Protein AF-A0A8J2KX68-F1 (afdb_monomer_lite)

Secondary structure (DSSP, 8-state):
--HHHHHHHHHHHHHHHHHHHHHHHHHHHHHHHHHHHHHHHHEE-TTTSTTGGG--HHHHHHHHHHH-HHHHHHHHS---S--SS-----EEEEEES-HHHHHHTTSSS--EES-GGG-EEEEEEEEEEEEEEEETTEEEEEEEEEEEEEEEEETTEEEEE----S--EE-TTS-EE---HHHHEEEPP--

Organism: NCBI:txid39272

Structure (mmCIF, N/CA/C/O backbone):
data_AF-A0A8J2KX68-F1
#
_entry.id   AF-A0A8J2KX68-F1
#
loop_
_atom_site.group_PDB
_atom_site.id
_atom_site.type_symbol
_atom_site.label_atom_id
_atom_site.label_alt_id
_atom_site.label_comp_id
_atom_site.label_asym_id
_atom_site.label_entity_id
_atom_site.label_seq_id
_atom_site.pdbx_PDB_ins_code
_atom_site.Cartn_x
_atom_site.Cartn_y
_atom_site.Cartn_z
_atom_site.occupancy
_atom_site.B_iso_or_equiv
_atom_site.auth_seq_id
_atom_site.auth_comp_id
_atom_site.auth_asym_id
_atom_site.auth_atom_id
_atom_site.pdbx_PDB_model_num
ATOM 1 N N . MET A 1 1 ? 55.674 24.392 -24.401 1.00 54.91 1 MET A N 1
ATOM 2 C CA . MET A 1 1 ? 54.229 24.679 -24.579 1.00 54.91 1 MET A CA 1
ATOM 3 C C . MET A 1 1 ? 53.348 23.442 -24.303 1.00 54.91 1 MET A C 1
ATOM 5 O O . MET A 1 1 ? 52.423 23.183 -25.054 1.00 54.91 1 MET A O 1
ATOM 9 N N . LEU A 1 2 ? 53.586 22.683 -23.220 1.00 50.94 2 LEU A N 1
ATOM 10 C CA . LEU A 1 2 ? 52.828 21.448 -22.915 1.00 50.94 2 LEU A CA 1
ATOM 11 C C . LEU A 1 2 ? 51.954 21.541 -21.647 1.00 50.94 2 LEU A C 1
ATOM 13 O O . LEU A 1 2 ? 51.110 20.681 -21.438 1.00 50.94 2 LEU A O 1
ATOM 17 N N . SER A 1 3 ? 52.080 22.586 -20.816 1.00 56.06 3 SER A N 1
ATOM 18 C CA . SER A 1 3 ? 51.377 22.626 -19.519 1.00 56.06 3 SER A CA 1
ATOM 19 C C . SER A 1 3 ? 49.914 23.084 -19.586 1.00 56.06 3 SER A C 1
ATOM 21 O O . SER A 1 3 ? 49.127 22.711 -18.724 1.00 56.06 3 SER A O 1
ATOM 23 N N . LYS A 1 4 ? 49.503 23.848 -20.609 1.00 53.81 4 LYS A N 1
ATOM 24 C CA . LYS A 1 4 ? 48.125 24.376 -20.693 1.00 53.81 4 LYS A CA 1
ATOM 25 C C . LYS A 1 4 ? 47.080 23.333 -21.117 1.00 53.81 4 LYS A C 1
ATOM 27 O O . LYS A 1 4 ? 45.933 23.436 -20.691 1.00 53.81 4 LYS A O 1
ATOM 32 N N . PHE A 1 5 ? 47.474 22.323 -21.898 1.00 54.41 5 PHE A N 1
ATOM 33 C CA . PHE A 1 5 ? 46.571 21.258 -22.364 1.00 54.41 5 PHE A CA 1
ATOM 34 C C . PHE A 1 5 ? 46.262 20.221 -21.276 1.00 54.41 5 PHE A C 1
ATOM 36 O O . PHE A 1 5 ? 45.131 19.757 -21.167 1.00 54.41 5 PHE A O 1
ATOM 43 N N . TYR A 1 6 ? 47.235 19.908 -20.417 1.00 54.53 6 TYR A N 1
ATOM 44 C CA . TYR A 1 6 ? 47.021 18.981 -19.302 1.00 54.53 6 TYR A CA 1
ATOM 45 C C . TYR A 1 6 ? 46.053 19.540 -18.259 1.00 54.53 6 TYR A C 1
ATOM 47 O O . TYR A 1 6 ? 45.202 18.810 -17.761 1.00 54.53 6 TYR A O 1
ATOM 55 N N . VAL A 1 7 ? 46.130 20.840 -17.965 1.00 58.22 7 VAL A N 1
ATOM 56 C CA . VAL A 1 7 ? 45.250 21.476 -16.972 1.00 58.22 7 VAL A CA 1
ATOM 57 C C . VAL A 1 7 ? 43.799 21.518 -17.457 1.00 58.22 7 VAL A C 1
ATOM 59 O O . VAL A 1 7 ? 42.888 21.248 -16.681 1.00 58.22 7 VAL A O 1
ATOM 62 N N . THR A 1 8 ? 43.562 21.785 -18.743 1.00 60.03 8 THR A N 1
ATOM 63 C CA . THR A 1 8 ? 42.200 21.810 -19.306 1.00 60.03 8 THR A CA 1
ATOM 64 C C . THR A 1 8 ? 41.577 20.417 -19.381 1.00 60.03 8 THR A C 1
ATOM 66 O O . THR A 1 8 ? 40.407 20.266 -19.035 1.00 60.03 8 THR A O 1
ATOM 69 N N . ALA A 1 9 ? 42.354 19.389 -19.737 1.00 60.03 9 ALA A N 1
ATOM 70 C CA . ALA A 1 9 ? 41.878 18.006 -19.718 1.00 60.03 9 ALA A CA 1
ATOM 71 C C . ALA A 1 9 ? 41.561 17.516 -18.291 1.00 60.03 9 ALA A C 1
ATOM 73 O O . ALA A 1 9 ? 40.535 16.871 -18.076 1.00 60.03 9 ALA A O 1
ATOM 74 N N . LEU A 1 10 ? 42.390 17.866 -17.298 1.00 56.62 10 LEU A N 1
ATOM 75 C CA . LEU A 1 10 ? 42.169 17.474 -15.902 1.00 56.62 10 LEU A CA 1
ATOM 76 C C . LEU A 1 10 ? 40.900 18.123 -15.324 1.00 56.62 10 LEU A C 1
ATOM 78 O O . LEU A 1 10 ? 40.089 17.444 -14.700 1.00 56.62 10 LEU A O 1
ATOM 82 N N . VAL A 1 11 ? 40.689 19.417 -15.593 1.00 60.75 11 VAL A N 1
ATOM 83 C CA . VAL A 1 11 ? 39.504 20.159 -15.131 1.00 60.75 11 VAL A CA 1
ATOM 84 C C . VAL A 1 11 ? 38.225 19.633 -15.788 1.00 60.75 11 VAL A C 1
ATOM 86 O O . VAL A 1 11 ? 37.241 19.407 -15.088 1.00 60.75 11 VAL A O 1
ATOM 89 N N . ALA A 1 12 ? 38.240 19.360 -17.097 1.00 60.12 12 ALA A N 1
ATOM 90 C CA . ALA A 1 12 ? 37.087 18.776 -17.787 1.00 60.12 12 ALA A CA 1
ATOM 91 C C . ALA A 1 12 ? 36.734 17.376 -17.248 1.00 60.12 12 ALA A C 1
ATOM 93 O O . ALA A 1 12 ? 35.561 17.056 -17.066 1.00 60.12 12 ALA A O 1
ATOM 94 N N . THR A 1 13 ? 37.746 16.566 -16.923 1.00 59.97 13 THR A N 1
ATOM 95 C CA . THR A 1 13 ? 37.546 15.231 -16.338 1.00 59.97 13 THR A CA 1
ATOM 96 C C . THR A 1 13 ? 36.974 15.324 -14.919 1.00 59.97 13 THR A C 1
ATOM 98 O O . THR A 1 13 ? 36.061 14.577 -14.579 1.00 59.97 13 THR A O 1
ATOM 101 N N . CYS A 1 14 ? 37.436 16.275 -14.099 1.00 56.06 14 CYS A N 1
ATOM 102 C CA . CYS A 1 14 ? 36.880 16.509 -12.762 1.00 56.06 14 CYS A CA 1
ATOM 103 C C . CYS A 1 14 ? 35.419 16.984 -12.791 1.00 56.06 14 CYS A C 1
ATOM 105 O O . CYS A 1 14 ? 34.637 16.525 -11.963 1.00 56.06 14 CYS A O 1
ATOM 107 N N . ILE A 1 15 ? 35.037 17.853 -13.735 1.00 61.53 15 ILE A N 1
ATOM 108 C CA . ILE A 1 15 ? 33.646 18.322 -13.880 1.00 61.53 15 ILE A CA 1
ATOM 109 C C . ILE A 1 15 ? 32.724 17.162 -14.281 1.00 61.53 15 ILE A C 1
ATOM 111 O O . ILE A 1 15 ? 31.699 16.955 -13.641 1.00 61.53 15 ILE A O 1
ATOM 115 N N . LEU A 1 16 ? 33.128 16.341 -15.256 1.00 55.56 16 LEU A N 1
ATOM 116 C CA . LEU A 1 16 ? 32.350 15.169 -15.677 1.00 55.56 16 LEU A CA 1
ATOM 117 C C . LEU A 1 16 ? 32.206 14.120 -14.563 1.00 55.56 16 LEU A C 1
ATOM 119 O O . LEU A 1 16 ? 31.153 13.499 -14.426 1.00 55.56 16 LEU A O 1
ATOM 123 N N . ILE A 1 17 ? 33.243 13.926 -13.740 1.00 58.25 17 ILE A N 1
ATOM 124 C CA . ILE A 1 17 ? 33.168 13.042 -12.569 1.00 58.25 17 ILE A CA 1
ATOM 125 C C . ILE A 1 17 ? 32.207 13.621 -11.521 1.00 58.25 17 ILE A C 1
ATOM 127 O O . ILE A 1 17 ? 31.393 12.874 -10.984 1.00 58.25 17 ILE A O 1
ATOM 131 N N . LEU A 1 18 ? 32.256 14.928 -11.252 1.00 53.97 18 LEU A N 1
ATOM 132 C CA . LEU A 1 18 ? 31.360 15.587 -10.295 1.00 53.97 18 LEU A CA 1
ATOM 133 C C . LEU A 1 18 ? 29.890 15.513 -10.731 1.00 53.97 18 LEU A C 1
ATOM 135 O O . LEU A 1 18 ? 29.049 15.141 -9.919 1.00 53.97 18 LEU A O 1
ATOM 139 N N . GLU A 1 19 ? 29.580 15.760 -12.005 1.00 49.41 19 GLU A N 1
ATOM 140 C CA . GLU A 1 19 ? 28.209 15.659 -12.535 1.00 49.41 19 GLU A CA 1
ATOM 141 C C . GLU A 1 19 ? 27.667 14.216 -12.499 1.00 49.41 19 GLU A C 1
ATOM 143 O O . GLU A 1 19 ? 26.498 13.985 -12.165 1.00 49.41 19 GLU A O 1
ATOM 148 N N . CYS A 1 20 ? 28.519 13.222 -12.777 1.00 47.81 20 CYS A N 1
ATOM 149 C CA . CYS A 1 20 ? 28.171 11.805 -12.631 1.00 47.81 20 CYS A CA 1
ATOM 150 C C . CYS A 1 20 ? 27.933 11.413 -11.165 1.00 47.81 20 CYS A C 1
ATOM 152 O O . CYS A 1 20 ? 26.997 10.668 -10.869 1.00 47.81 20 CYS A O 1
ATOM 154 N N . VAL A 1 21 ? 28.756 11.915 -10.241 1.00 52.06 21 VAL A N 1
ATOM 155 C CA . VAL A 1 21 ? 28.635 11.634 -8.804 1.00 52.06 21 VAL A CA 1
ATOM 156 C C . VAL A 1 21 ? 27.392 12.307 -8.219 1.00 52.06 21 VAL A C 1
ATOM 158 O O . VAL A 1 21 ? 26.646 11.653 -7.493 1.00 52.06 21 VAL A O 1
ATOM 161 N N . GLU A 1 22 ? 27.090 13.556 -8.580 1.00 48.62 22 GLU A N 1
ATOM 162 C CA . GLU A 1 22 ? 25.854 14.225 -8.157 1.00 48.62 22 GLU A CA 1
ATOM 163 C C . GLU A 1 22 ? 24.610 13.516 -8.698 1.00 48.62 22 GLU A C 1
ATOM 165 O O . GLU A 1 22 ? 23.674 13.269 -7.938 1.00 48.62 22 GLU A O 1
ATOM 170 N N . SER A 1 23 ? 24.617 13.093 -9.966 1.00 52.09 23 SER A N 1
ATOM 171 C CA . SER A 1 23 ? 23.503 12.343 -10.563 1.00 52.09 23 SER A CA 1
ATOM 172 C C . SER A 1 23 ? 23.301 10.972 -9.906 1.00 52.09 23 SER A C 1
ATOM 174 O O . SER A 1 23 ? 22.163 10.551 -9.691 1.00 52.09 23 SER A O 1
ATOM 176 N N . ALA A 1 24 ? 24.382 10.286 -9.525 1.00 51.84 24 ALA A N 1
ATOM 177 C CA . ALA A 1 24 ? 24.316 9.017 -8.805 1.00 51.84 24 ALA A CA 1
ATOM 178 C C . ALA A 1 24 ? 23.844 9.191 -7.351 1.00 51.84 24 ALA A C 1
ATOM 180 O O . ALA A 1 24 ? 23.056 8.385 -6.858 1.00 51.84 24 ALA A O 1
ATOM 181 N N . ILE A 1 25 ? 24.277 10.249 -6.659 1.00 52.78 25 ILE A N 1
ATOM 182 C CA . ILE A 1 25 ? 23.872 10.537 -5.276 1.00 52.78 25 ILE A CA 1
ATOM 183 C C . ILE A 1 25 ? 22.410 10.996 -5.224 1.00 52.78 25 ILE A C 1
ATOM 185 O O . ILE A 1 25 ? 21.635 10.452 -4.439 1.00 52.78 25 ILE A O 1
ATOM 189 N N . TYR A 1 26 ? 21.994 11.929 -6.086 1.00 43.25 26 TYR A N 1
ATOM 190 C CA . TYR A 1 26 ? 20.596 12.367 -6.171 1.00 43.25 26 TYR A CA 1
ATOM 191 C C . TYR A 1 26 ? 19.673 11.263 -6.694 1.00 43.25 26 TYR A C 1
ATOM 193 O O . TYR A 1 26 ? 18.559 11.113 -6.190 1.00 43.25 26 TYR A O 1
ATOM 201 N N . GLY A 1 27 ? 20.144 10.459 -7.652 1.00 45.00 27 GLY A N 1
ATOM 202 C CA . GLY A 1 27 ? 19.450 9.270 -8.137 1.00 45.00 27 GLY A CA 1
ATOM 203 C C . GLY A 1 27 ? 19.185 8.278 -7.008 1.00 45.00 27 GLY A C 1
ATOM 204 O O . GLY A 1 27 ? 18.031 7.936 -6.775 1.00 45.00 27 GLY A O 1
ATOM 205 N N . ASN A 1 28 ? 20.211 7.905 -6.239 1.00 48.91 28 ASN A N 1
ATOM 206 C CA . ASN A 1 28 ? 20.068 7.009 -5.086 1.00 48.91 28 ASN A CA 1
ATOM 207 C C . ASN A 1 28 ? 19.220 7.619 -3.954 1.00 48.91 28 ASN A C 1
ATOM 209 O O . ASN A 1 28 ? 18.453 6.908 -3.307 1.00 48.91 28 ASN A O 1
ATOM 213 N N . TYR A 1 29 ? 19.306 8.931 -3.715 1.00 47.31 29 TYR A N 1
ATOM 214 C CA . TYR A 1 29 ? 18.535 9.610 -2.668 1.00 47.31 29 TYR A CA 1
ATOM 215 C C . TYR A 1 29 ? 17.034 9.681 -2.993 1.00 47.31 29 TYR A C 1
ATOM 217 O O . TYR A 1 29 ? 16.193 9.398 -2.138 1.00 47.31 29 TYR A O 1
ATOM 225 N N . LEU A 1 30 ? 16.674 10.013 -4.237 1.00 48.91 30 LEU A N 1
ATOM 226 C CA . LEU A 1 30 ? 15.279 10.019 -4.689 1.00 48.91 30 LEU A CA 1
ATOM 227 C C . LEU A 1 30 ? 14.724 8.594 -4.867 1.00 48.91 30 LEU A C 1
ATOM 229 O O . LEU A 1 30 ? 13.548 8.374 -4.580 1.00 48.91 30 LEU A O 1
ATOM 233 N N . GLN A 1 31 ? 15.559 7.627 -5.276 1.00 52.53 31 GLN A N 1
ATOM 234 C CA . GLN A 1 31 ? 15.208 6.198 -5.338 1.00 52.53 31 GLN A CA 1
ATOM 235 C C . GLN A 1 31 ? 14.862 5.641 -3.957 1.00 52.53 31 GLN A C 1
ATOM 237 O O . GLN A 1 31 ? 13.777 5.088 -3.778 1.00 52.53 31 GLN A O 1
ATOM 242 N N . ASN A 1 32 ? 15.750 5.840 -2.976 1.00 57.25 32 ASN A N 1
ATOM 243 C CA . ASN A 1 32 ? 15.556 5.318 -1.627 1.00 57.25 32 ASN A CA 1
ATOM 244 C C . ASN A 1 32 ? 14.354 5.964 -0.943 1.00 57.25 32 ASN A C 1
ATOM 246 O O . ASN A 1 32 ? 13.579 5.258 -0.314 1.00 57.25 32 ASN A O 1
ATOM 250 N N . ASN A 1 33 ? 14.134 7.270 -1.106 1.00 72.69 33 ASN A N 1
ATOM 251 C CA . ASN A 1 33 ? 13.018 7.930 -0.428 1.00 72.69 33 ASN A CA 1
ATOM 252 C C . ASN A 1 33 ? 11.663 7.654 -1.094 1.00 72.69 33 ASN A C 1
ATOM 254 O O . ASN A 1 33 ? 10.674 7.492 -0.387 1.00 72.69 33 ASN A O 1
ATOM 258 N N . GLY A 1 34 ? 11.590 7.575 -2.428 1.00 83.88 34 GLY A N 1
ATOM 259 C CA . GLY A 1 34 ? 10.328 7.331 -3.136 1.00 83.88 34 GLY A CA 1
ATOM 260 C C . GLY A 1 34 ? 9.733 5.958 -2.820 1.00 83.88 34 GLY A C 1
ATOM 261 O O . GLY A 1 34 ? 8.589 5.866 -2.376 1.00 83.88 34 GLY A O 1
ATOM 262 N N . TRP A 1 35 ? 10.533 4.901 -2.985 1.00 90.00 35 TRP A N 1
ATOM 263 C CA . TRP A 1 35 ? 10.110 3.541 -2.647 1.00 90.00 35 TRP A CA 1
ATOM 264 C C . TRP A 1 35 ? 9.907 3.352 -1.145 1.00 90.00 35 TRP A C 1
ATOM 266 O O . TRP A 1 35 ? 8.907 2.767 -0.744 1.00 90.00 35 TRP A O 1
ATOM 276 N N . LEU A 1 36 ? 10.795 3.881 -0.295 1.00 90.06 36 LEU A N 1
ATOM 277 C CA . LEU A 1 36 ? 10.638 3.745 1.154 1.00 90.06 36 LEU A CA 1
ATOM 278 C C . LEU A 1 36 ? 9.361 4.425 1.653 1.00 90.06 36 LEU A C 1
ATOM 280 O O . LEU A 1 36 ? 8.668 3.860 2.500 1.00 90.06 36 LEU A O 1
ATOM 284 N N . ASN A 1 37 ? 9.021 5.601 1.120 1.00 89.94 37 ASN A N 1
ATOM 285 C CA . ASN A 1 37 ? 7.760 6.269 1.437 1.00 89.94 37 ASN A CA 1
ATOM 286 C C . ASN A 1 37 ? 6.575 5.436 0.952 1.00 89.94 37 ASN A C 1
ATOM 288 O O . ASN A 1 37 ? 5.672 5.163 1.737 1.00 89.94 37 ASN A O 1
ATOM 292 N N . PHE A 1 38 ? 6.615 4.947 -0.292 1.00 91.75 38 PHE A N 1
ATOM 293 C CA . PHE A 1 38 ? 5.570 4.079 -0.830 1.00 91.75 38 PHE A CA 1
ATOM 294 C C . PHE A 1 38 ? 5.371 2.823 0.033 1.00 91.75 38 PHE A C 1
ATOM 296 O O . PHE A 1 38 ? 4.254 2.506 0.433 1.00 91.75 38 PHE A O 1
ATOM 303 N N . GLN A 1 39 ? 6.453 2.120 0.367 1.00 93.62 39 GLN A N 1
ATOM 304 C CA . GLN A 1 39 ? 6.433 0.929 1.212 1.00 93.62 39 GLN A CA 1
ATOM 305 C C . GLN A 1 39 ? 5.904 1.253 2.615 1.00 93.62 39 GLN A C 1
ATOM 307 O O . GLN A 1 39 ? 5.118 0.498 3.194 1.00 93.62 39 GLN A O 1
ATOM 312 N N . THR A 1 40 ? 6.323 2.384 3.178 1.00 90.81 40 THR A N 1
ATOM 313 C CA . THR A 1 40 ? 5.869 2.823 4.497 1.00 90.81 40 THR A CA 1
ATOM 314 C C . THR A 1 40 ? 4.374 3.114 4.476 1.00 90.81 40 THR A C 1
ATOM 316 O O . THR A 1 40 ? 3.658 2.641 5.348 1.00 90.81 40 THR A O 1
ATOM 319 N N . GLU A 1 41 ? 3.865 3.828 3.483 1.00 91.19 41 GLU A N 1
ATOM 320 C CA . GLU A 1 41 ? 2.473 4.285 3.471 1.00 91.19 41 GLU A CA 1
ATOM 321 C C . GLU A 1 41 ? 1.491 3.215 2.974 1.00 91.19 41 GLU A C 1
ATOM 323 O O . GLU A 1 41 ? 0.370 3.129 3.482 1.00 91.19 41 GLU A O 1
ATOM 328 N N . HIS A 1 42 ? 1.918 2.367 2.036 1.00 93.75 42 HIS A N 1
ATOM 329 C CA . HIS A 1 42 ? 1.014 1.515 1.264 1.00 93.75 42 HIS A CA 1
ATOM 330 C C . HIS A 1 42 ? 1.272 0.017 1.386 1.00 93.75 42 HIS A C 1
ATOM 332 O O . HIS A 1 42 ? 0.448 -0.741 0.892 1.00 93.75 42 HIS A O 1
ATOM 338 N N . VAL A 1 43 ? 2.353 -0.455 2.013 1.00 96.25 43 VAL A N 1
ATOM 339 C CA . VAL A 1 43 ? 2.646 -1.900 2.081 1.00 96.25 43 VAL A CA 1
ATOM 340 C C . VAL A 1 43 ? 2.550 -2.407 3.517 1.00 96.25 43 VAL A C 1
ATOM 342 O O . VAL A 1 43 ? 3.276 -1.957 4.406 1.00 96.25 43 VAL A O 1
ATOM 345 N N . LEU A 1 44 ? 1.651 -3.369 3.729 1.00 97.06 44 LEU A N 1
ATOM 346 C CA . LEU A 1 44 ? 1.562 -4.176 4.941 1.00 97.06 44 LEU A CA 1
ATOM 347 C C . LEU A 1 44 ? 2.208 -5.530 4.668 1.00 97.06 44 LEU A C 1
ATOM 349 O O . LEU A 1 44 ? 1.734 -6.276 3.808 1.00 97.06 44 LEU A O 1
ATOM 353 N N . ASN A 1 45 ? 3.270 -5.845 5.410 1.00 96.50 45 ASN A N 1
ATOM 354 C CA . ASN A 1 45 ? 3.963 -7.118 5.258 1.00 96.50 45 ASN A CA 1
ATOM 355 C C . ASN A 1 45 ? 3.329 -8.147 6.210 1.00 96.50 45 ASN A C 1
ATOM 357 O O . ASN A 1 45 ? 3.502 -8.008 7.423 1.00 96.50 45 ASN A O 1
ATOM 361 N N . PRO A 1 46 ? 2.642 -9.189 5.704 1.00 95.19 46 PRO A N 1
ATOM 362 C CA . PRO A 1 46 ? 1.953 -10.165 6.548 1.00 95.19 46 PRO A CA 1
ATOM 363 C C . PRO A 1 46 ? 2.889 -10.963 7.474 1.00 95.19 46 PRO A C 1
ATOM 365 O O . PRO A 1 46 ? 2.415 -11.536 8.451 1.00 95.19 46 PRO A O 1
ATOM 368 N N . GLU A 1 47 ? 4.199 -10.987 7.208 1.00 94.12 47 GLU A N 1
ATOM 369 C CA . GLU A 1 47 ? 5.198 -11.635 8.071 1.00 94.12 47 GLU A CA 1
ATOM 370 C C . GLU A 1 47 ? 5.603 -10.769 9.277 1.00 94.12 47 GLU A C 1
ATOM 372 O O . GLU A 1 47 ? 6.044 -11.291 10.299 1.00 94.12 47 GLU A O 1
ATOM 377 N N . GLN A 1 48 ? 5.459 -9.444 9.173 1.00 93.69 48 GLN A N 1
ATOM 378 C CA . GLN A 1 48 ? 5.819 -8.486 10.229 1.00 93.69 48 GLN A CA 1
ATOM 379 C C . GLN A 1 48 ? 4.587 -7.992 10.992 1.00 93.69 48 GLN A C 1
ATOM 381 O O . GLN A 1 48 ? 4.616 -7.817 12.210 1.00 93.69 48 GLN A O 1
ATOM 386 N N . ASP A 1 49 ? 3.493 -7.771 10.270 1.00 93.56 49 ASP A N 1
ATOM 387 C CA . ASP A 1 49 ? 2.220 -7.271 10.770 1.00 93.56 49 ASP A CA 1
ATOM 388 C C . ASP A 1 49 ? 1.275 -8.452 11.063 1.00 93.56 49 ASP A C 1
ATOM 390 O O . ASP A 1 49 ? 0.249 -8.643 10.408 1.00 93.56 49 ASP A O 1
ATOM 394 N N . LEU A 1 50 ? 1.650 -9.282 12.042 1.00 92.19 50 LEU A N 1
ATOM 395 C CA . LEU A 1 50 ? 0.913 -10.500 12.395 1.00 92.19 50 LEU A CA 1
ATOM 396 C C . LEU A 1 50 ? -0.540 -10.207 12.814 1.00 92.19 50 LEU A C 1
ATOM 398 O O . LEU A 1 50 ? -0.853 -9.173 13.411 1.00 92.19 50 LEU A O 1
ATOM 402 N N . ASP A 1 51 ? -1.429 -11.158 12.514 1.00 92.69 51 ASP A N 1
ATOM 403 C CA . ASP A 1 51 ? -2.862 -11.109 12.834 1.00 92.69 51 ASP A CA 1
ATOM 404 C C . ASP A 1 51 ? -3.619 -9.889 12.267 1.00 92.69 51 ASP A C 1
ATOM 406 O O . ASP A 1 51 ? -4.716 -9.572 12.738 1.00 92.69 51 ASP A O 1
ATOM 410 N N . TYR A 1 52 ? -3.092 -9.215 11.233 1.00 93.75 52 TYR A N 1
ATOM 411 C CA . TYR A 1 52 ? -3.738 -8.037 10.633 1.00 93.75 52 TYR A CA 1
ATOM 412 C C . TYR A 1 52 ? -5.188 -8.291 10.187 1.00 93.75 52 TYR A C 1
ATOM 414 O O . TYR A 1 52 ? -6.031 -7.399 10.258 1.00 93.75 52 TYR A O 1
ATOM 422 N N . SER A 1 53 ? -5.518 -9.523 9.789 1.00 91.31 53 SER A N 1
ATOM 423 C CA . SER A 1 53 ? -6.875 -9.927 9.396 1.00 91.31 53 SER A CA 1
ATOM 424 C C . SER A 1 53 ? -7.885 -9.872 10.550 1.00 91.31 53 SER A C 1
ATOM 426 O O . SER A 1 53 ? -9.091 -9.774 10.331 1.00 91.31 53 SER A O 1
ATOM 428 N N . ARG A 1 54 ? -7.412 -9.908 11.801 1.00 93.19 54 ARG A N 1
ATOM 429 C CA . ARG A 1 54 ? -8.240 -9.806 13.012 1.00 93.19 54 ARG A CA 1
ATOM 430 C C . ARG A 1 54 ? -8.310 -8.386 13.558 1.00 93.19 54 ARG A C 1
ATOM 432 O O . ARG A 1 54 ? -9.126 -8.117 14.444 1.00 93.19 54 ARG A O 1
ATOM 439 N N . TRP A 1 55 ? -7.468 -7.483 13.056 1.00 94.56 55 TRP A N 1
ATOM 440 C CA . TRP A 1 55 ? -7.440 -6.097 13.496 1.00 94.56 55 TRP A CA 1
ATOM 441 C C . TRP A 1 55 ? -8.782 -5.425 13.247 1.00 94.56 55 TRP A C 1
ATOM 443 O O . TRP A 1 55 ? -9.443 -5.618 12.222 1.00 94.56 55 TRP A O 1
ATOM 453 N N . ARG A 1 56 ? -9.188 -4.586 14.194 1.00 92.69 56 ARG A N 1
ATOM 454 C CA . ARG A 1 56 ? -10.386 -3.775 14.055 1.00 92.69 56 ARG A CA 1
ATOM 455 C C . ARG A 1 56 ? -10.011 -2.354 13.683 1.00 92.69 56 ARG A C 1
ATOM 457 O O . ARG A 1 56 ? -8.845 -1.986 13.518 1.00 92.69 56 ARG A O 1
ATOM 464 N N . GLY A 1 57 ? -11.026 -1.514 13.493 1.00 89.50 57 GLY A N 1
ATOM 465 C CA . GLY A 1 57 ? -10.820 -0.156 13.006 1.00 89.50 57 GLY A CA 1
ATOM 466 C C . GLY A 1 57 ? -9.877 0.676 13.884 1.00 89.50 57 GLY A C 1
ATOM 467 O O . GLY A 1 57 ? -9.298 1.642 13.389 1.00 89.50 57 GLY A O 1
ATOM 468 N N . LYS A 1 58 ? -9.705 0.355 15.173 1.00 91.69 58 LYS A N 1
ATOM 469 C CA . LYS A 1 58 ? -8.769 1.059 16.061 1.00 91.69 58 LYS A CA 1
ATOM 470 C C . LYS A 1 58 ? -7.312 0.692 15.769 1.00 91.69 58 LYS A C 1
ATOM 472 O O . LYS A 1 58 ? -6.501 1.609 15.636 1.00 91.69 58 LYS A O 1
ATOM 477 N N . GLU A 1 59 ? -6.998 -0.593 15.652 1.00 94.81 59 GLU A N 1
ATOM 478 C CA . GLU A 1 59 ? -5.668 -1.112 15.322 1.00 94.81 59 GLU A CA 1
ATOM 479 C C . GLU A 1 59 ? -5.244 -0.628 13.937 1.00 94.81 59 GLU A C 1
ATOM 481 O O . GLU A 1 59 ? -4.195 0.000 13.810 1.00 94.81 59 GLU A O 1
ATOM 486 N N . TRP A 1 60 ? -6.123 -0.767 12.940 1.00 94.38 60 TRP A N 1
ATOM 487 C CA . TRP A 1 60 ? -5.875 -0.282 11.582 1.00 94.38 60 TRP A CA 1
ATOM 488 C C . TRP A 1 60 ? -5.573 1.216 11.527 1.00 94.38 60 TRP A C 1
ATOM 490 O O . TRP A 1 60 ? -4.626 1.647 10.872 1.00 94.38 60 TRP A O 1
ATOM 500 N N . ARG A 1 61 ? -6.345 2.040 12.248 1.00 91.75 61 ARG A N 1
ATOM 501 C CA . ARG A 1 61 ? -6.076 3.485 12.329 1.00 91.75 61 ARG A CA 1
ATOM 502 C C . ARG A 1 61 ? -4.745 3.783 13.008 1.00 91.75 61 ARG A C 1
ATOM 504 O O . ARG A 1 61 ? -4.045 4.690 12.570 1.00 91.75 61 ARG A O 1
ATOM 511 N N . ARG A 1 62 ? -4.404 3.064 14.082 1.00 93.44 62 ARG A N 1
ATOM 512 C CA . ARG A 1 62 ? -3.125 3.242 14.782 1.00 93.44 62 ARG A CA 1
ATOM 513 C C . ARG A 1 62 ? -1.956 2.891 13.864 1.00 93.44 62 ARG A C 1
ATOM 515 O O . ARG A 1 62 ? -1.010 3.671 13.799 1.00 93.44 62 ARG A O 1
ATOM 522 N N . TRP A 1 63 ? -2.049 1.766 13.159 1.00 94.75 63 TRP A N 1
ATOM 523 C CA . TRP A 1 63 ? -1.056 1.331 12.182 1.00 94.75 63 TRP A CA 1
ATOM 524 C C . TRP A 1 63 ? -0.866 2.391 11.090 1.00 94.75 63 TRP A C 1
ATOM 526 O O . TRP A 1 63 ? 0.240 2.900 10.913 1.00 94.75 63 TRP A O 1
ATOM 536 N N . MET A 1 64 ? -1.964 2.834 10.471 1.00 92.50 64 MET A N 1
ATOM 537 C CA . MET A 1 64 ? -1.929 3.833 9.402 1.00 92.50 64 MET A CA 1
ATOM 538 C C . MET A 1 64 ? -1.367 5.180 9.879 1.00 92.50 64 MET A C 1
ATOM 540 O O . MET A 1 64 ? -0.524 5.762 9.213 1.00 92.50 64 MET A O 1
ATOM 544 N N . PHE A 1 65 ? -1.755 5.684 11.054 1.00 91.62 65 PHE A N 1
ATOM 545 C CA . PHE A 1 65 ? -1.237 6.971 11.545 1.00 91.62 65 PHE A CA 1
ATOM 546 C C . PHE A 1 65 ? 0.225 6.930 11.982 1.00 91.62 65 PHE A C 1
ATOM 548 O O . PHE A 1 65 ? 0.891 7.960 11.921 1.00 91.62 65 PHE A O 1
ATOM 555 N N . LYS A 1 66 ? 0.727 5.770 12.425 1.00 92.38 66 LYS A N 1
ATOM 556 C CA . LYS A 1 66 ? 2.156 5.601 12.717 1.00 92.38 66 LYS A CA 1
ATOM 557 C C . LYS A 1 66 ? 2.991 5.750 11.444 1.00 92.38 66 LYS A C 1
ATOM 559 O O . LYS A 1 66 ? 4.085 6.298 11.507 1.00 92.38 66 LYS A O 1
ATOM 564 N N . ARG A 1 67 ? 2.471 5.259 10.319 1.00 90.38 67 ARG A N 1
ATOM 565 C CA . ARG A 1 67 ? 3.188 5.173 9.043 1.00 90.38 67 ARG A CA 1
ATOM 566 C C . ARG A 1 67 ? 2.950 6.380 8.138 1.00 90.38 67 ARG A C 1
ATOM 568 O O . ARG A 1 67 ? 3.872 6.827 7.477 1.00 90.38 67 ARG A O 1
ATOM 575 N N . ASN A 1 68 ? 1.761 6.974 8.201 1.00 88.62 68 ASN A N 1
ATOM 576 C CA . ASN A 1 68 ? 1.399 8.196 7.492 1.00 88.62 68 ASN A CA 1
ATOM 577 C C . ASN A 1 68 ? 0.894 9.281 8.479 1.00 88.62 68 ASN A C 1
ATOM 579 O O . ASN A 1 68 ? -0.317 9.502 8.641 1.00 88.62 68 ASN A O 1
ATOM 583 N N . PRO A 1 69 ? 1.805 9.996 9.173 1.00 84.19 69 PRO A N 1
ATOM 584 C CA . PRO A 1 69 ? 1.439 11.093 10.074 1.00 84.19 69 PRO A CA 1
ATOM 585 C C . PRO A 1 69 ? 0.751 12.265 9.354 1.00 84.19 69 PRO A C 1
ATOM 587 O O . PRO A 1 69 ? -0.053 12.989 9.958 1.00 84.19 69 PRO A O 1
ATOM 590 N N . ALA A 1 70 ? 1.032 12.452 8.059 1.00 80.94 70 ALA A N 1
ATOM 591 C CA . ALA A 1 70 ? 0.407 13.486 7.238 1.00 80.94 70 ALA A CA 1
ATOM 592 C C . ALA A 1 70 ? -1.107 13.254 7.111 1.00 80.94 70 ALA A C 1
ATOM 594 O O . ALA A 1 70 ? -1.891 14.196 7.290 1.00 80.94 70 ALA A O 1
ATOM 595 N N . LEU A 1 71 ? -1.538 11.998 6.943 1.00 82.25 71 LEU A N 1
ATOM 596 C CA . LEU A 1 71 ? -2.950 11.627 6.974 1.00 82.25 71 LEU A CA 1
ATOM 597 C C . LEU A 1 71 ? -3.591 12.014 8.311 1.00 82.25 71 LEU A C 1
ATOM 599 O O . LEU A 1 71 ? -4.650 12.648 8.323 1.00 82.25 71 LEU A O 1
ATOM 603 N N . GLN A 1 72 ? -2.943 11.716 9.442 1.00 85.62 72 GLN A N 1
ATOM 604 C CA . GLN A 1 72 ? -3.464 12.072 10.767 1.00 85.62 72 GLN A CA 1
ATOM 605 C C . GLN A 1 72 ? -3.649 13.591 10.922 1.00 85.62 72 GLN A C 1
ATOM 607 O O . GLN A 1 72 ? -4.680 14.049 11.431 1.00 85.62 72 GLN A O 1
ATOM 612 N N . LYS A 1 73 ? -2.678 14.385 10.452 1.00 80.62 73 LYS A N 1
ATOM 613 C CA . LYS A 1 73 ? -2.745 15.855 10.458 1.00 80.62 73 LYS A CA 1
ATOM 614 C C . LYS A 1 73 ? -3.882 16.368 9.567 1.00 80.62 73 LYS A C 1
ATOM 616 O O . LYS A 1 73 ? -4.643 17.243 9.992 1.00 80.62 73 LYS A O 1
ATOM 621 N N . SER A 1 74 ? -4.061 15.778 8.384 1.00 76.94 74 SER A N 1
ATOM 622 C CA . SER A 1 74 ? -5.113 16.155 7.428 1.00 76.94 74 SER A CA 1
ATOM 623 C C . SER A 1 74 ? -6.531 15.964 7.991 1.00 76.94 74 SER A C 1
ATOM 625 O O . SER A 1 74 ? -7.450 16.730 7.672 1.00 76.94 74 SER A O 1
ATOM 627 N N . LEU A 1 75 ? -6.733 14.976 8.875 1.00 79.00 75 LEU A N 1
ATOM 628 C CA . LEU A 1 75 ? -8.027 14.718 9.516 1.00 79.00 75 LEU A CA 1
ATOM 629 C C . LEU A 1 75 ? -8.423 15.823 10.504 1.00 79.00 75 LEU A C 1
ATOM 631 O O . LEU A 1 75 ? -9.615 16.130 10.614 1.00 79.00 75 LEU A O 1
ATOM 635 N N . ARG A 1 76 ? -7.444 16.440 11.184 1.00 77.88 76 ARG A N 1
ATOM 636 C CA . ARG A 1 76 ? -7.658 17.529 12.158 1.00 77.88 76 ARG A CA 1
ATOM 637 C C . ARG A 1 76 ? -8.024 18.846 11.478 1.00 77.88 76 ARG A C 1
ATOM 639 O O . ARG A 1 76 ? -8.914 19.551 11.954 1.00 77.88 76 ARG A O 1
ATOM 646 N N . HIS A 1 77 ? -7.395 19.126 10.337 1.00 69.69 77 HIS A N 1
ATOM 647 C CA . HIS A 1 77 ? -7.618 20.327 9.535 1.00 69.69 77 HIS A CA 1
ATOM 648 C C . HIS A 1 77 ? -8.223 19.953 8.175 1.00 69.69 77 HIS A C 1
ATOM 650 O O . HIS A 1 77 ? -7.512 19.937 7.172 1.00 69.69 77 HIS A O 1
ATOM 656 N N . PRO A 1 78 ? -9.528 19.608 8.112 1.00 63.00 78 PRO A N 1
ATOM 657 C CA . PRO A 1 78 ? -10.182 19.416 6.827 1.00 63.00 78 PRO A CA 1
ATOM 658 C C . PRO A 1 78 ? -10.010 20.669 5.969 1.00 63.00 78 PRO A C 1
ATOM 660 O O . PRO A 1 78 ? -10.227 21.764 6.500 1.00 63.00 78 PRO A O 1
ATOM 663 N N . PRO A 1 79 ? -9.675 20.533 4.674 1.00 58.84 79 PRO A N 1
ATOM 664 C CA . PRO A 1 79 ? -9.655 21.679 3.779 1.00 58.84 79 PRO A CA 1
ATOM 665 C C . PRO A 1 79 ? -11.019 22.384 3.847 1.00 58.84 79 PRO A C 1
ATOM 667 O O . PRO A 1 79 ? -12.070 21.774 3.630 1.00 58.84 79 PRO A O 1
ATOM 670 N N . ARG A 1 80 ? -11.006 23.663 4.239 1.00 51.97 80 ARG A N 1
ATOM 671 C CA . ARG A 1 80 ? -12.188 24.529 4.308 1.00 51.97 80 ARG A CA 1
ATOM 672 C C . ARG A 1 80 ? -12.250 25.331 3.013 1.00 51.97 80 ARG A C 1
ATOM 674 O O . ARG A 1 80 ? -11.426 26.212 2.816 1.00 51.97 80 ARG A O 1
ATOM 681 N N . GLY A 1 81 ? -13.218 25.048 2.144 1.00 48.53 81 GLY A N 1
ATOM 682 C CA . GLY A 1 81 ? -13.464 25.891 0.971 1.00 48.53 81 GLY A CA 1
ATOM 683 C C . GLY A 1 81 ? -14.330 25.253 -0.113 1.00 48.53 81 GLY A C 1
ATOM 684 O O . GLY A 1 81 ? -14.286 24.042 -0.333 1.00 48.53 81 GLY A O 1
ATOM 685 N N . LYS A 1 82 ? -15.113 26.098 -0.798 1.00 44.91 82 LYS A N 1
ATOM 686 C CA . LYS A 1 82 ? -15.771 25.824 -2.086 1.00 44.91 82 LYS A CA 1
ATOM 687 C C . LYS A 1 82 ? -14.709 25.843 -3.203 1.00 44.91 82 LYS A C 1
ATOM 689 O O . LYS A 1 82 ? -14.687 26.757 -4.013 1.00 44.91 82 LYS A O 1
ATOM 694 N N . ALA A 1 83 ? -13.803 24.870 -3.226 1.00 41.03 83 ALA A N 1
ATOM 695 C CA . ALA A 1 83 ? -12.995 24.588 -4.411 1.00 41.03 83 ALA A CA 1
ATOM 696 C C . ALA A 1 83 ? -13.744 23.521 -5.217 1.00 41.03 83 ALA A C 1
ATOM 698 O O . ALA A 1 83 ? -14.053 22.448 -4.692 1.00 41.03 83 ALA A O 1
ATOM 699 N N . GLY A 1 84 ? -14.154 23.870 -6.437 1.00 35.66 84 GLY A N 1
ATOM 700 C CA . GLY A 1 84 ? -15.026 23.053 -7.278 1.00 35.66 84 GLY A CA 1
ATOM 701 C C . GLY A 1 84 ? -14.505 21.628 -7.456 1.00 35.66 84 GLY A C 1
ATOM 702 O O . GLY A 1 84 ? -13.324 21.437 -7.706 1.00 35.66 84 GLY A O 1
ATOM 703 N N . ILE A 1 85 ? -15.403 20.645 -7.323 1.00 41.16 85 ILE A N 1
ATOM 704 C CA . ILE A 1 85 ? -15.278 19.238 -7.763 1.00 41.16 85 ILE A CA 1
ATOM 705 C C . ILE A 1 85 ? -14.155 18.400 -7.094 1.00 41.16 85 ILE A C 1
ATOM 707 O O . ILE A 1 85 ? -14.337 17.203 -6.894 1.00 41.16 85 ILE A O 1
ATOM 711 N N . LEU A 1 86 ? -13.076 18.999 -6.592 1.00 40.66 86 LEU A N 1
ATOM 712 C CA . LEU A 1 86 ? -11.949 18.346 -5.921 1.00 40.66 86 LEU A CA 1
ATOM 713 C C . LEU A 1 86 ? -12.070 18.429 -4.394 1.00 40.66 86 LEU A C 1
ATOM 715 O O . LEU A 1 86 ? -11.133 18.789 -3.681 1.00 40.66 86 LEU A O 1
ATOM 719 N N . ARG A 1 87 ? -13.223 18.017 -3.851 1.00 43.94 87 ARG A N 1
ATOM 720 C CA . ARG A 1 87 ? -13.233 17.463 -2.488 1.00 43.94 87 ARG A CA 1
ATOM 721 C C . ARG A 1 87 ? -12.475 16.140 -2.556 1.00 43.94 87 ARG A C 1
ATOM 723 O O . ARG A 1 87 ? -13.104 15.092 -2.676 1.00 43.94 87 ARG A O 1
ATOM 730 N N . LEU A 1 88 ? -11.143 16.206 -2.516 1.00 48.34 88 LEU A N 1
ATOM 731 C CA . LEU A 1 88 ? -10.269 15.046 -2.407 1.00 48.34 88 LEU A CA 1
ATOM 732 C C . LEU A 1 88 ? -10.681 14.294 -1.141 1.00 48.34 88 LEU A C 1
ATOM 734 O O . LEU A 1 88 ? -10.340 14.655 -0.011 1.00 48.34 88 LEU A O 1
ATOM 738 N N . ARG A 1 89 ? -11.521 13.275 -1.326 1.00 53.09 89 ARG A N 1
ATOM 739 C CA . ARG A 1 89 ? -11.733 12.235 -0.334 1.00 53.09 89 ARG A CA 1
ATOM 740 C C . ARG A 1 89 ? -10.389 11.529 -0.245 1.00 53.09 89 ARG A C 1
ATOM 742 O O . ARG A 1 89 ? -10.152 10.626 -1.034 1.00 53.09 89 ARG A O 1
ATOM 749 N N . HIS A 1 90 ? -9.517 11.990 0.655 1.00 67.44 90 HIS A N 1
ATOM 750 C CA . HIS A 1 90 ? -8.261 11.302 0.945 1.00 67.44 90 HIS A CA 1
ATOM 751 C C . HIS A 1 90 ? -8.591 9.839 1.211 1.00 67.44 90 HIS A C 1
ATOM 753 O O . HIS A 1 90 ? -9.347 9.518 2.142 1.00 67.44 90 HIS A O 1
ATOM 759 N N . THR A 1 91 ? -8.132 9.014 0.285 1.00 77.25 91 THR A N 1
ATOM 760 C CA . THR A 1 91 ? -8.342 7.585 0.261 1.00 77.25 91 THR A CA 1
ATOM 761 C C . THR A 1 91 ? -6.955 7.004 0.174 1.00 77.25 91 THR A C 1
ATOM 763 O O . THR A 1 91 ? -6.316 7.186 -0.846 1.00 77.25 91 THR A O 1
ATOM 766 N N . GLU A 1 92 ? -6.502 6.356 1.237 1.00 86.25 92 GLU A N 1
ATOM 767 C CA . GLU A 1 92 ? -5.245 5.615 1.186 1.00 86.25 92 GLU A CA 1
ATOM 768 C C . GLU A 1 92 ? -5.560 4.163 0.859 1.00 86.25 92 GLU A C 1
ATOM 770 O O . GLU A 1 92 ? -6.541 3.605 1.365 1.00 86.25 92 GLU A O 1
ATOM 775 N N . VAL A 1 93 ? -4.723 3.547 0.039 1.00 89.00 93 VAL A N 1
ATOM 776 C CA . VAL A 1 93 ? -4.786 2.115 -0.242 1.00 89.00 93 VAL A CA 1
ATOM 777 C C . VAL A 1 93 ? -3.581 1.448 0.407 1.00 89.00 93 VAL A C 1
ATOM 779 O O . VAL A 1 93 ? -2.460 1.943 0.317 1.00 89.00 93 VAL A O 1
ATOM 782 N N . VAL A 1 94 ? -3.834 0.331 1.080 1.00 93.38 94 VAL A N 1
ATOM 783 C CA . VAL A 1 94 ? -2.821 -0.548 1.659 1.00 93.38 94 VAL A CA 1
ATOM 784 C C . VAL A 1 94 ? -2.877 -1.880 0.936 1.00 93.38 94 VAL A C 1
ATOM 786 O O . VAL A 1 94 ? -3.947 -2.457 0.772 1.00 93.38 94 VAL A O 1
ATOM 789 N N . ILE A 1 95 ? -1.715 -2.350 0.522 1.00 95.06 95 ILE A N 1
ATOM 790 C CA . ILE A 1 95 ? -1.448 -3.585 -0.195 1.00 95.06 95 ILE A CA 1
ATOM 791 C C . ILE A 1 95 ? -0.929 -4.590 0.822 1.00 95.06 95 ILE A C 1
ATOM 793 O O . ILE A 1 95 ? 0.019 -4.298 1.553 1.00 95.06 95 ILE A O 1
ATOM 797 N N . VAL A 1 96 ? -1.540 -5.768 0.870 1.00 96.44 96 VAL A N 1
ATOM 798 C CA . VAL A 1 96 ? -1.068 -6.865 1.715 1.00 96.44 96 VAL A CA 1
ATOM 799 C C . VAL A 1 96 ? -0.159 -7.760 0.890 1.00 96.44 96 VAL A C 1
ATOM 801 O O . VAL A 1 96 ? -0.632 -8.577 0.102 1.00 96.44 96 VAL A O 1
ATOM 804 N N . ALA A 1 97 ? 1.147 -7.590 1.055 1.00 97.06 97 ALA A N 1
ATOM 805 C CA . ALA A 1 97 ? 2.157 -8.358 0.339 1.00 97.06 97 ALA A CA 1
ATOM 806 C C . ALA A 1 97 ? 3.530 -8.156 0.980 1.00 97.06 97 ALA A C 1
ATOM 808 O O . ALA A 1 97 ? 3.756 -7.182 1.707 1.00 97.06 97 ALA A O 1
ATOM 809 N N . ARG A 1 98 ? 4.481 -9.036 0.660 1.00 97.12 98 ARG A N 1
ATOM 810 C CA . ARG A 1 98 ? 5.883 -8.742 0.951 1.00 97.12 98 ARG A CA 1
ATOM 811 C C . ARG A 1 98 ? 6.365 -7.626 0.012 1.00 97.12 98 ARG A C 1
ATOM 813 O O . ARG A 1 98 ? 5.939 -7.588 -1.147 1.00 97.12 98 ARG A O 1
ATOM 820 N N . PRO A 1 99 ? 7.230 -6.704 0.469 1.00 95.69 99 PRO A N 1
ATOM 821 C CA . PRO A 1 99 ? 7.709 -5.594 -0.357 1.00 95.69 99 PRO A CA 1
ATOM 822 C C . PRO A 1 99 ? 8.312 -6.041 -1.699 1.00 95.69 99 PRO A C 1
ATOM 824 O O . PRO A 1 99 ? 8.064 -5.415 -2.728 1.00 95.69 99 PRO A O 1
ATOM 827 N N . GLU A 1 100 ? 9.049 -7.148 -1.707 1.00 95.44 100 GLU A N 1
ATOM 828 C CA . GLU A 1 100 ? 9.647 -7.744 -2.900 1.00 95.44 100 GLU A CA 1
ATOM 829 C C . GLU A 1 100 ? 8.609 -8.247 -3.911 1.00 95.44 100 GLU A C 1
ATOM 831 O O . GLU A 1 100 ? 8.819 -8.083 -5.111 1.00 95.44 100 GLU A O 1
ATOM 836 N N . ASP A 1 101 ? 7.468 -8.773 -3.455 1.00 96.56 101 ASP A N 1
ATOM 837 C CA . ASP A 1 101 ? 6.387 -9.219 -4.340 1.00 96.56 101 ASP A CA 1
ATOM 838 C C . ASP A 1 101 ? 5.717 -8.014 -5.016 1.00 96.56 101 ASP A C 1
ATOM 840 O O . ASP A 1 101 ? 5.372 -8.058 -6.199 1.00 96.56 101 ASP A O 1
ATOM 844 N N . VAL A 1 102 ? 5.586 -6.897 -4.288 1.00 95.62 102 VAL A N 1
ATOM 845 C CA . VAL A 1 102 ? 5.071 -5.641 -4.849 1.00 95.62 102 VAL A CA 1
ATOM 846 C C . VAL A 1 102 ? 6.002 -5.135 -5.945 1.00 95.62 102 VAL A C 1
ATOM 848 O O . VAL A 1 102 ? 5.530 -4.852 -7.044 1.00 95.62 102 VAL A O 1
ATOM 851 N N . VAL A 1 103 ? 7.314 -5.067 -5.695 1.00 94.31 103 VAL A N 1
ATOM 852 C CA . VAL A 1 103 ? 8.296 -4.652 -6.714 1.00 94.31 103 VAL A CA 1
ATOM 853 C C . VAL A 1 103 ? 8.281 -5.611 -7.905 1.00 94.31 103 VAL A C 1
ATOM 855 O O . VAL A 1 103 ? 8.206 -5.165 -9.048 1.00 94.31 103 VAL A O 1
ATOM 858 N N . ALA A 1 104 ? 8.277 -6.923 -7.655 1.00 94.69 104 ALA A N 1
ATOM 859 C CA . ALA A 1 104 ? 8.255 -7.939 -8.703 1.00 94.69 104 ALA A CA 1
ATOM 860 C C . ALA A 1 104 ? 7.015 -7.838 -9.603 1.00 94.69 104 ALA A C 1
ATOM 862 O O . ALA A 1 104 ? 7.113 -8.072 -10.809 1.00 94.69 104 ALA A O 1
ATOM 863 N N . SER A 1 105 ? 5.871 -7.414 -9.057 1.00 94.19 105 SER A N 1
ATOM 864 C CA . SER A 1 105 ? 4.651 -7.206 -9.844 1.00 94.19 105 SER A CA 1
ATOM 865 C C . SER A 1 105 ? 4.756 -6.078 -10.877 1.00 94.19 105 SER A C 1
ATOM 867 O O . SER A 1 105 ? 3.945 -6.033 -11.800 1.00 94.19 105 SER A O 1
ATOM 869 N N . PHE A 1 106 ? 5.756 -5.201 -10.761 1.00 91.88 106 PHE A N 1
ATOM 870 C CA . PHE A 1 106 ? 6.058 -4.142 -11.726 1.00 91.88 106 PHE A CA 1
ATOM 871 C C . PHE A 1 106 ? 7.240 -4.480 -12.650 1.00 91.88 106 PHE A C 1
ATOM 873 O O . PHE A 1 106 ? 7.768 -3.599 -13.322 1.00 91.88 106 PHE A O 1
ATOM 880 N N . ASN A 1 107 ? 7.637 -5.749 -12.745 1.00 89.94 107 ASN A N 1
ATOM 881 C CA . ASN A 1 107 ? 8.634 -6.199 -13.715 1.00 89.94 107 ASN A CA 1
ATOM 882 C C . ASN A 1 107 ? 7.984 -6.782 -14.980 1.00 89.94 107 ASN A C 1
ATOM 884 O O . ASN A 1 107 ? 6.878 -7.323 -14.948 1.00 89.94 107 ASN A O 1
ATOM 888 N N . GLY A 1 108 ? 8.706 -6.724 -16.102 1.00 86.81 108 GLY A N 1
ATOM 889 C CA . GLY A 1 108 ? 8.283 -7.304 -17.380 1.00 86.81 108 GLY A CA 1
ATOM 890 C C . GLY A 1 108 ? 7.408 -6.374 -18.224 1.00 86.81 108 GLY A C 1
ATOM 891 O O . GLY A 1 108 ? 7.604 -5.160 -18.245 1.00 86.81 108 GLY A O 1
ATOM 892 N N . ASN A 1 109 ? 6.461 -6.954 -18.966 1.00 85.38 109 ASN A N 1
ATOM 893 C CA . ASN A 1 109 ? 5.598 -6.214 -19.887 1.00 85.38 109 ASN A CA 1
ATOM 894 C C . ASN A 1 109 ? 4.453 -5.537 -19.126 1.00 85.38 109 ASN A C 1
ATOM 896 O O . ASN A 1 109 ? 3.440 -6.169 -18.841 1.00 85.38 109 ASN A O 1
ATOM 900 N N . LEU A 1 110 ? 4.617 -4.253 -18.810 1.00 83.69 110 LEU A N 1
ATOM 901 C CA . LEU A 1 110 ? 3.611 -3.469 -18.095 1.00 83.69 110 LEU A CA 1
ATOM 902 C C . LEU A 1 110 ? 2.654 -2.760 -19.046 1.00 83.69 110 LEU A C 1
ATOM 904 O O . LEU A 1 110 ? 3.051 -2.215 -20.078 1.00 83.69 110 LEU A O 1
ATOM 908 N N . VAL A 1 111 ? 1.390 -2.676 -18.637 1.00 83.38 111 VAL A N 1
ATOM 909 C CA . VAL A 1 111 ? 0.396 -1.855 -19.331 1.00 83.38 111 VAL A CA 1
ATOM 910 C C . VAL A 1 111 ? 0.446 -0.435 -18.782 1.00 83.38 111 VAL A C 1
ATOM 912 O O . VAL A 1 111 ? 0.069 -0.180 -17.637 1.00 83.38 111 VAL A O 1
ATOM 915 N N . GLN A 1 112 ? 0.911 0.491 -19.618 1.00 82.38 112 GLN A N 1
ATOM 916 C CA . GLN A 1 112 ? 0.979 1.913 -19.304 1.00 82.38 112 GLN A CA 1
ATOM 917 C C . GLN A 1 112 ? -0.333 2.628 -19.650 1.00 82.38 112 GLN A C 1
ATOM 919 O O . GLN A 1 112 ? -0.976 2.339 -20.659 1.00 82.38 112 GLN A O 1
ATOM 924 N N . TYR A 1 113 ? -0.705 3.616 -18.841 1.00 75.56 113 TYR A N 1
ATOM 925 C CA . TYR A 1 113 ? -1.786 4.552 -19.134 1.00 75.56 113 TYR A CA 1
ATOM 926 C C . TYR A 1 113 ? -1.457 5.962 -18.614 1.00 75.56 113 TYR A C 1
ATOM 928 O O . TYR A 1 113 ? -0.471 6.177 -17.908 1.00 75.56 113 TYR A O 1
ATOM 936 N N . GLY A 1 114 ? -2.286 6.941 -18.982 1.00 72.00 114 GLY A N 1
ATOM 937 C CA . GLY A 1 114 ? -2.046 8.355 -18.682 1.00 72.00 114 GLY A CA 1
ATOM 938 C C . GLY A 1 114 ? -1.202 9.058 -19.750 1.00 72.00 114 GLY A C 1
ATOM 939 O O . GLY A 1 114 ? -0.875 8.492 -20.792 1.00 72.00 114 GLY A O 1
ATOM 940 N N . THR A 1 115 ? -0.888 10.333 -19.521 1.00 73.56 115 THR A N 1
ATOM 941 C CA . THR A 1 115 ? -0.036 11.115 -20.435 1.00 73.56 115 THR A CA 1
ATOM 942 C C . THR A 1 115 ? 1.442 10.790 -20.209 1.00 73.56 115 THR A C 1
ATOM 944 O O . THR A 1 115 ? 1.812 10.300 -19.147 1.00 73.56 115 THR A O 1
ATOM 947 N N . LYS A 1 116 ? 2.322 11.108 -21.170 1.00 66.00 116 LYS A N 1
ATOM 948 C CA . LYS A 1 116 ? 3.771 10.818 -21.081 1.00 66.00 116 LYS A CA 1
ATOM 949 C C . LYS A 1 116 ? 4.422 11.320 -19.777 1.00 66.00 116 LYS A C 1
ATOM 951 O O . LYS A 1 116 ? 5.281 10.642 -19.227 1.00 66.00 116 LYS A O 1
ATOM 956 N N . ASN A 1 117 ? 3.975 12.464 -19.253 1.00 64.19 117 ASN A N 1
ATOM 957 C CA . ASN A 1 117 ? 4.513 13.071 -18.025 1.00 64.19 117 ASN A CA 1
ATOM 958 C C . ASN A 1 117 ? 3.846 12.559 -16.734 1.00 64.19 117 ASN A C 1
ATOM 960 O O . ASN A 1 117 ? 4.321 12.840 -15.635 1.00 64.19 117 ASN A O 1
ATOM 964 N N . GLN A 1 118 ? 2.747 11.819 -16.863 1.00 68.81 118 GLN A N 1
ATOM 965 C CA . GLN A 1 118 ? 1.979 11.214 -15.772 1.00 68.81 118 GLN A CA 1
ATOM 966 C C . GLN A 1 118 ? 1.757 9.726 -16.053 1.00 68.81 118 GLN A C 1
ATOM 968 O O . GLN A 1 118 ? 0.693 9.180 -15.771 1.00 68.81 118 GLN A O 1
ATOM 973 N N . ALA A 1 119 ? 2.761 9.101 -16.667 1.00 77.88 119 ALA A N 1
ATOM 974 C CA . ALA A 1 119 ? 2.745 7.698 -17.013 1.00 77.88 119 ALA A CA 1
ATOM 975 C C . ALA A 1 119 ? 2.562 6.869 -15.742 1.00 77.88 119 ALA A C 1
ATOM 977 O O . ALA A 1 119 ? 3.422 6.874 -14.859 1.00 77.88 119 ALA A O 1
ATOM 978 N N . MET A 1 120 ? 1.433 6.179 -15.669 1.00 85.88 120 MET A N 1
ATOM 979 C CA . MET A 1 120 ? 1.137 5.187 -14.650 1.00 85.88 120 MET A CA 1
ATOM 980 C C . MET A 1 120 ? 1.203 3.814 -15.300 1.00 85.88 120 MET A C 1
ATOM 982 O O . MET A 1 120 ? 0.922 3.665 -16.491 1.00 85.88 120 MET A O 1
ATOM 986 N N . VAL A 1 121 ? 1.559 2.811 -14.518 1.00 87.25 121 VAL A N 1
ATOM 987 C CA . VAL A 1 121 ? 1.610 1.422 -14.964 1.00 87.25 121 VAL A CA 1
ATOM 988 C C . VAL A 1 121 ? 0.810 0.555 -14.017 1.00 87.25 121 VAL A C 1
ATOM 990 O O . VAL A 1 121 ? 0.744 0.832 -12.821 1.00 87.25 121 VAL A O 1
ATOM 993 N N . TRP A 1 122 ? 0.199 -0.485 -14.566 1.00 86.75 122 TRP A N 1
ATOM 994 C CA . TRP A 1 122 ? -0.455 -1.530 -13.789 1.00 86.75 122 TRP A CA 1
ATOM 995 C C . TRP A 1 122 ? 0.550 -2.539 -1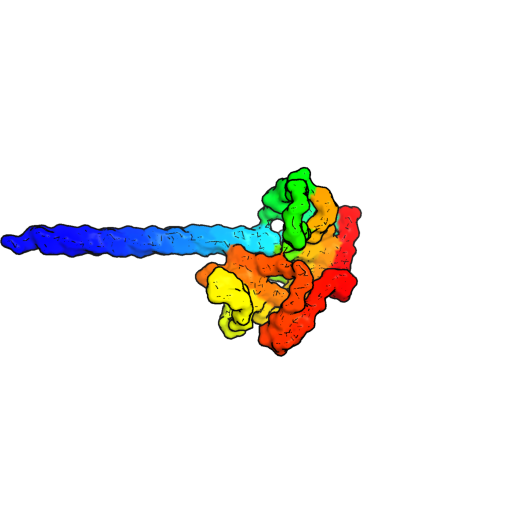3.258 1.00 86.75 122 TRP A C 1
ATOM 997 O O . TRP A 1 122 ? 1.500 -2.886 -13.958 1.00 86.75 122 TRP A O 1
ATOM 1007 N N . SER A 1 123 ? 0.290 -3.053 -12.058 1.00 89.62 123 SER A N 1
ATOM 1008 C CA . SER A 1 123 ? 0.899 -4.294 -11.603 1.00 89.62 123 SER A CA 1
ATOM 1009 C C . SER A 1 123 ? 0.421 -5.457 -12.472 1.00 89.62 123 SER A C 1
ATOM 1011 O O . SER A 1 123 ? -0.728 -5.503 -12.918 1.00 89.62 123 SER A O 1
ATOM 1013 N N . ASN A 1 124 ? 1.299 -6.431 -12.677 1.00 89.31 124 ASN A N 1
ATOM 1014 C CA . ASN A 1 124 ? 0.974 -7.684 -13.353 1.00 89.31 124 ASN A CA 1
ATOM 1015 C C . ASN A 1 124 ? 0.225 -8.663 -12.443 1.00 89.31 124 ASN A C 1
ATOM 1017 O O . ASN A 1 124 ? -0.366 -9.624 -12.933 1.00 89.31 124 ASN A O 1
ATOM 1021 N N . TRP A 1 125 ? 0.243 -8.424 -11.130 1.00 89.19 125 TRP A N 1
ATOM 1022 C CA . TRP A 1 125 ? -0.401 -9.254 -10.115 1.00 89.19 125 TRP A CA 1
ATOM 1023 C C . TRP A 1 125 ? -1.473 -8.462 -9.369 1.00 89.19 125 TRP A C 1
ATOM 1025 O O . TRP A 1 125 ? -1.386 -7.233 -9.250 1.00 89.19 125 TRP A O 1
ATOM 1035 N N . SER A 1 126 ? -2.481 -9.170 -8.872 1.00 88.31 126 SER A N 1
ATOM 1036 C CA . SER A 1 126 ? -3.479 -8.640 -7.950 1.00 88.31 126 SER A CA 1
ATOM 1037 C C . SER A 1 126 ? -3.071 -8.912 -6.505 1.00 88.31 126 SER A C 1
ATOM 1039 O O . SER A 1 126 ? -2.409 -9.903 -6.210 1.00 88.31 126 SER A O 1
ATOM 1041 N N . PHE A 1 127 ? -3.477 -8.023 -5.602 1.00 90.56 127 PHE A N 1
ATOM 1042 C CA . PHE A 1 127 ? -3.162 -8.118 -4.180 1.00 90.56 127 PHE A CA 1
ATOM 1043 C C . PHE A 1 127 ? -4.413 -7.915 -3.330 1.00 90.56 127 PHE A C 1
ATOM 1045 O O . PHE A 1 127 ? -5.251 -7.084 -3.693 1.00 90.56 127 PHE A O 1
ATOM 1052 N N . PRO A 1 128 ? -4.547 -8.597 -2.181 1.00 92.06 128 PRO A N 1
ATOM 1053 C CA . PRO A 1 128 ? -5.514 -8.200 -1.168 1.00 92.06 128 PRO A CA 1
ATOM 1054 C C . PRO A 1 128 ? -5.225 -6.766 -0.717 1.00 92.06 128 PRO A C 1
ATOM 1056 O O . PRO A 1 128 ? -4.065 -6.384 -0.525 1.00 92.06 128 PRO A O 1
ATOM 1059 N N . THR A 1 129 ? -6.271 -5.957 -0.556 1.00 91.25 129 THR A N 1
ATOM 1060 C CA . THR A 1 129 ? -6.103 -4.532 -0.245 1.00 91.25 129 THR A CA 1
ATOM 1061 C C . THR A 1 129 ? -7.031 -4.050 0.856 1.00 91.25 129 THR A C 1
ATOM 1063 O O . THR A 1 129 ? -8.146 -4.534 1.034 1.00 91.25 129 THR A O 1
ATOM 1066 N N . PHE A 1 130 ? -6.584 -3.030 1.582 1.00 91.38 130 PHE A N 1
ATOM 1067 C CA . PHE A 1 130 ? -7.411 -2.270 2.507 1.00 91.38 130 PHE A CA 1
ATOM 1068 C C . PHE A 1 130 ? -7.510 -0.822 2.050 1.00 91.38 130 PHE A C 1
ATOM 1070 O O . PHE A 1 130 ? -6.513 -0.190 1.711 1.00 91.38 130 PHE A O 1
ATOM 1077 N N . ILE A 1 131 ? -8.718 -0.272 2.082 1.00 89.00 131 ILE A N 1
ATOM 1078 C CA . ILE A 1 131 ? -8.986 1.110 1.697 1.00 89.00 131 ILE A CA 1
ATOM 1079 C C . ILE A 1 131 ? -9.334 1.930 2.933 1.00 89.00 131 ILE A C 1
ATOM 1081 O O . ILE A 1 131 ? -10.299 1.653 3.650 1.00 89.00 131 ILE A O 1
ATOM 1085 N N . PHE A 1 132 ? -8.586 3.004 3.149 1.00 88.62 132 PHE A N 1
ATOM 1086 C CA . PHE A 1 132 ? -8.786 3.962 4.223 1.00 88.62 132 PHE A CA 1
ATOM 1087 C C . PHE A 1 132 ? -9.449 5.211 3.675 1.00 88.62 132 PHE A C 1
ATOM 1089 O O . PHE A 1 132 ? -8.802 6.095 3.128 1.00 88.62 132 PHE A O 1
ATOM 1096 N N . GLN A 1 133 ? -10.758 5.319 3.860 1.00 85.38 133 GLN A N 1
ATOM 1097 C CA . GLN A 1 133 ? -11.523 6.452 3.367 1.00 85.38 133 GLN A CA 1
ATOM 1098 C C . GLN A 1 133 ? -11.780 7.465 4.475 1.00 85.38 133 GLN A C 1
ATOM 1100 O O . GLN A 1 133 ? -12.361 7.156 5.527 1.00 85.38 133 GLN A O 1
ATOM 1105 N N . ARG A 1 134 ? -11.441 8.723 4.210 1.00 81.88 134 ARG A N 1
ATOM 1106 C CA . ARG A 1 134 ? -11.830 9.827 5.081 1.00 81.88 134 ARG A CA 1
ATOM 1107 C C . ARG A 1 134 ? -13.355 9.998 5.132 1.00 81.88 134 ARG A C 1
ATOM 1109 O O . ARG A 1 134 ? -14.023 10.164 4.116 1.00 81.88 134 ARG A O 1
ATOM 1116 N N . ALA A 1 135 ? -13.894 10.076 6.346 1.00 79.44 135 ALA A N 1
ATOM 1117 C CA . ALA A 1 135 ? -15.282 10.418 6.643 1.00 79.44 135 ALA A CA 1
ATOM 1118 C C . ALA A 1 135 ? -15.325 11.552 7.684 1.00 79.44 135 ALA A C 1
ATOM 1120 O O . ALA A 1 135 ? -15.401 11.327 8.895 1.00 79.44 135 ALA A O 1
ATOM 1121 N N . GLY A 1 136 ? -15.228 12.797 7.208 1.00 80.31 136 GLY A N 1
ATOM 1122 C CA . GLY A 1 136 ? -15.130 13.982 8.065 1.00 80.31 136 GLY A CA 1
ATOM 1123 C C . GLY A 1 136 ? -13.801 14.024 8.826 1.00 80.31 136 GLY A C 1
ATOM 1124 O O . GLY A 1 136 ? -12.740 14.167 8.217 1.00 80.31 136 GLY A O 1
ATOM 1125 N N . ARG A 1 137 ? -13.865 13.905 10.159 1.00 83.31 137 ARG A N 1
ATOM 1126 C CA . ARG A 1 137 ? -12.695 13.798 11.058 1.00 83.31 137 ARG A CA 1
ATOM 1127 C C . ARG A 1 137 ? -12.316 12.351 11.393 1.00 83.31 137 ARG A C 1
ATOM 1129 O O . ARG A 1 137 ? -11.415 12.122 12.191 1.00 83.31 137 ARG A O 1
ATOM 1136 N N . ARG A 1 138 ? -13.039 11.373 10.844 1.00 83.81 138 ARG A N 1
ATOM 1137 C CA . ARG A 1 138 ? -12.815 9.945 11.088 1.00 83.81 138 ARG A CA 1
ATOM 1138 C C . ARG A 1 138 ? -12.242 9.283 9.842 1.00 83.81 138 ARG A C 1
ATOM 1140 O O . ARG A 1 138 ? -12.461 9.756 8.729 1.00 83.81 138 ARG A O 1
ATOM 1147 N N . LEU A 1 139 ? -11.564 8.162 10.051 1.00 86.50 139 LEU A N 1
ATOM 1148 C CA . LEU A 1 139 ? -11.083 7.277 8.997 1.00 86.50 139 LEU A CA 1
ATOM 1149 C C . LEU A 1 139 ? -11.887 5.975 9.057 1.00 86.50 139 LEU A C 1
ATOM 1151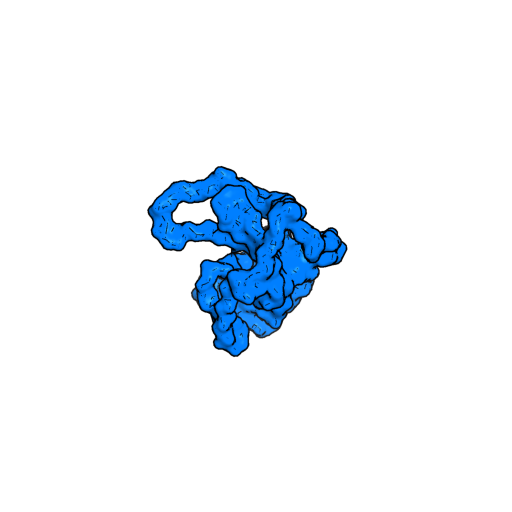 O O . LEU A 1 139 ? -12.015 5.372 10.131 1.00 86.50 139 LEU A O 1
ATOM 1155 N N . ARG A 1 140 ? -12.495 5.601 7.930 1.00 87.94 140 ARG A N 1
ATOM 1156 C CA . ARG A 1 140 ? -13.172 4.316 7.729 1.00 87.94 140 ARG A CA 1
ATOM 1157 C C . ARG A 1 140 ? -12.211 3.380 7.020 1.00 87.94 140 ARG A C 1
ATOM 1159 O O . ARG A 1 140 ? -11.489 3.832 6.143 1.00 87.94 140 ARG A O 1
ATOM 1166 N N . VAL A 1 141 ? -12.241 2.112 7.398 1.00 91.06 141 VAL A N 1
ATOM 1167 C CA . VAL A 1 141 ? -11.400 1.073 6.807 1.00 91.06 141 VAL A CA 1
ATOM 1168 C C . VAL A 1 141 ? -12.318 0.078 6.117 1.00 91.06 141 VAL A C 1
ATOM 1170 O O . VAL A 1 141 ? -13.348 -0.307 6.682 1.00 91.06 141 VAL A O 1
ATOM 1173 N N . TYR A 1 142 ? -11.972 -0.281 4.893 1.00 89.56 142 TYR A N 1
ATOM 1174 C CA . TYR A 1 142 ? -12.658 -1.292 4.107 1.00 89.56 142 TYR A CA 1
ATOM 1175 C C . TYR A 1 142 ? -11.645 -2.358 3.728 1.00 89.56 142 TYR A C 1
ATOM 1177 O O . TYR A 1 142 ? -10.554 -2.031 3.280 1.00 89.56 142 TYR A O 1
ATOM 1185 N N . GLU A 1 143 ? -12.016 -3.607 3.931 1.00 90.56 143 GLU A N 1
ATOM 1186 C CA . GLU A 1 143 ? -11.304 -4.773 3.435 1.00 90.56 143 GLU A CA 1
ATOM 1187 C C . GLU A 1 143 ? -11.807 -5.063 2.029 1.00 90.56 143 GLU A C 1
ATOM 1189 O O . GLU A 1 143 ? -13.009 -5.231 1.826 1.00 90.56 143 GLU A O 1
ATOM 1194 N N . CYS A 1 144 ? -10.909 -5.074 1.059 1.00 84.56 144 CYS A N 1
ATOM 1195 C CA . CYS A 1 144 ? -11.209 -5.380 -0.326 1.00 84.56 144 CYS A CA 1
ATOM 1196 C C . CYS A 1 144 ? -10.536 -6.704 -0.696 1.00 84.56 144 CYS A C 1
ATOM 1198 O O . CYS A 1 144 ? -9.506 -7.077 -0.133 1.00 84.56 144 CYS A O 1
ATOM 1200 N N . GLY A 1 145 ? -11.133 -7.421 -1.649 1.00 81.75 145 GLY A N 1
ATOM 1201 C CA . GLY A 1 145 ? -10.512 -8.614 -2.220 1.00 81.75 145 GLY A CA 1
ATOM 1202 C C . GLY A 1 145 ? -9.260 -8.285 -3.037 1.00 81.75 145 GLY A C 1
ATOM 1203 O O . GLY A 1 145 ? -8.652 -7.219 -2.911 1.00 81.75 145 GLY A O 1
ATOM 1204 N N . GLU A 1 146 ? -8.890 -9.206 -3.918 1.00 85.62 146 GLU A N 1
ATOM 1205 C CA . GLU A 1 146 ? -7.740 -9.005 -4.788 1.00 85.62 146 GLU A CA 1
ATOM 1206 C C . GLU A 1 146 ? -7.979 -7.896 -5.823 1.00 85.62 146 GLU A C 1
ATOM 1208 O O . GLU A 1 146 ? -8.965 -7.894 -6.569 1.00 85.62 146 GLU A O 1
ATOM 1213 N N . MET A 1 147 ? -7.054 -6.939 -5.869 1.00 82.56 147 MET A N 1
ATOM 1214 C CA . MET A 1 147 ? -7.088 -5.790 -6.764 1.00 82.56 147 MET A CA 1
ATOM 1215 C C . MET A 1 147 ? -5.736 -5.611 -7.444 1.00 82.56 147 MET A C 1
ATOM 1217 O O . MET A 1 147 ? -4.689 -5.695 -6.805 1.00 82.56 147 MET A O 1
ATOM 1221 N N . PHE A 1 148 ? -5.758 -5.322 -8.744 1.00 85.19 148 PHE A N 1
ATOM 1222 C CA . PHE A 1 148 ? -4.583 -4.772 -9.411 1.00 85.19 148 PHE A CA 1
ATOM 1223 C C . PHE A 1 148 ? -4.347 -3.352 -8.907 1.00 85.19 148 PHE A C 1
ATOM 1225 O O . PHE A 1 148 ? -5.295 -2.582 -8.722 1.00 85.19 148 PHE A O 1
ATOM 1232 N N . ILE A 1 149 ? -3.083 -2.997 -8.719 1.00 86.00 149 ILE A N 1
ATOM 1233 C CA . ILE A 1 149 ? -2.677 -1.651 -8.333 1.00 86.00 149 ILE A CA 1
ATOM 1234 C C . ILE A 1 149 ? -2.048 -0.952 -9.528 1.00 86.00 149 ILE A C 1
ATOM 1236 O O . ILE A 1 149 ? -1.485 -1.592 -10.412 1.00 86.00 149 ILE A O 1
ATOM 1240 N N . ALA A 1 150 ? -2.124 0.372 -9.552 1.00 86.50 150 ALA A N 1
ATOM 1241 C CA . ALA A 1 150 ? -1.318 1.151 -10.471 1.00 86.50 150 ALA A CA 1
ATOM 1242 C C . ALA A 1 150 ? -0.536 2.198 -9.720 1.00 86.50 150 ALA A C 1
ATOM 1244 O O . ALA A 1 150 ? -1.015 2.800 -8.756 1.00 86.50 150 ALA A O 1
ATOM 1245 N N . GLY A 1 151 ? 0.660 2.434 -10.219 1.00 87.06 151 GLY A N 1
ATOM 1246 C CA . GLY A 1 151 ? 1.540 3.426 -9.663 1.00 87.06 151 GLY A CA 1
ATOM 1247 C C . GLY A 1 151 ? 2.443 4.022 -10.715 1.00 87.06 151 GLY A C 1
ATOM 1248 O O . GLY A 1 151 ? 2.534 3.552 -11.852 1.00 87.06 151 GLY A O 1
ATOM 1249 N N . ARG A 1 152 ? 3.123 5.084 -10.309 1.00 89.19 152 ARG A N 1
ATOM 1250 C CA . ARG A 1 152 ? 4.240 5.631 -11.063 1.00 89.19 152 ARG A CA 1
ATOM 1251 C C . ARG A 1 152 ? 5.509 4.968 -10.566 1.00 89.19 152 ARG A C 1
ATOM 1253 O O . ARG A 1 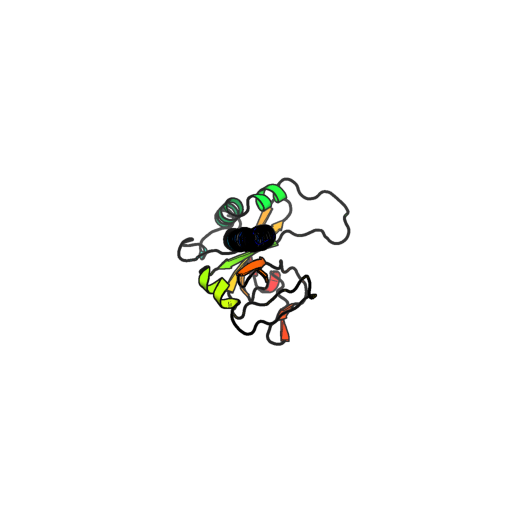152 ? 5.763 4.942 -9.359 1.00 89.19 152 ARG A O 1
ATOM 1260 N N . LEU A 1 153 ? 6.316 4.498 -11.509 1.00 89.25 153 LEU A N 1
ATOM 1261 C CA . LEU A 1 153 ? 7.640 3.979 -11.204 1.00 89.25 153 LEU A CA 1
ATOM 1262 C C . LEU A 1 153 ? 8.679 5.098 -11.255 1.00 89.25 153 LEU A C 1
ATOM 1264 O O . LEU A 1 153 ? 8.653 5.946 -12.151 1.00 89.25 153 LEU A O 1
ATOM 1268 N N . LEU A 1 154 ? 9.619 5.065 -10.319 1.00 87.88 154 LEU A N 1
ATOM 1269 C CA . LEU A 1 154 ? 10.882 5.787 -10.385 1.00 87.88 154 LEU A CA 1
ATOM 1270 C C . LEU A 1 154 ? 12.002 4.747 -10.409 1.00 87.88 154 LEU A C 1
ATOM 1272 O O . LEU A 1 154 ? 12.180 4.001 -9.451 1.00 87.88 154 LEU A O 1
ATOM 1276 N N . ASN A 1 155 ? 12.741 4.685 -11.520 1.00 84.44 155 ASN A N 1
ATOM 1277 C CA . ASN A 1 155 ? 13.852 3.744 -11.719 1.00 84.44 155 ASN A CA 1
ATOM 1278 C C . ASN A 1 155 ? 13.469 2.271 -11.472 1.00 84.44 155 ASN A C 1
ATOM 1280 O O . ASN A 1 155 ? 14.221 1.523 -10.859 1.00 84.44 155 ASN A O 1
ATOM 1284 N N . GLY A 1 156 ? 12.278 1.871 -11.925 1.00 86.75 156 GLY A N 1
ATOM 1285 C CA . GLY A 1 156 ? 11.764 0.506 -11.765 1.00 86.75 156 GLY A CA 1
ATOM 1286 C C . 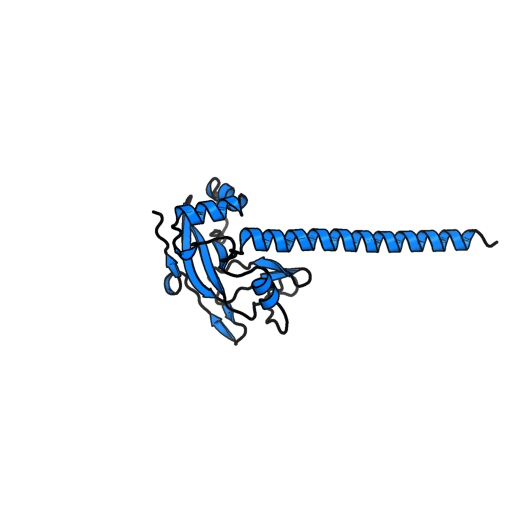GLY A 1 156 ? 11.064 0.227 -10.433 1.00 86.75 156 GLY A C 1
ATOM 1287 O O . GLY A 1 156 ? 10.411 -0.801 -10.314 1.00 86.75 156 GLY A O 1
ATOM 1288 N N . TYR A 1 157 ? 11.114 1.145 -9.463 1.00 90.75 157 TYR A N 1
ATOM 1289 C CA . TYR A 1 157 ? 10.449 0.974 -8.169 1.00 90.75 157 TYR A CA 1
ATOM 1290 C C . TYR A 1 157 ? 9.152 1.780 -8.078 1.00 90.75 157 TYR A C 1
ATOM 1292 O O . TYR A 1 157 ? 9.116 2.924 -8.544 1.00 90.75 157 TYR A O 1
ATOM 1300 N N . PRO A 1 158 ? 8.094 1.248 -7.445 1.00 91.38 158 PRO A N 1
ATOM 1301 C CA . PRO A 1 158 ? 6.895 2.022 -7.144 1.00 91.38 158 PRO A CA 1
ATOM 1302 C C . PRO A 1 158 ? 7.232 3.213 -6.247 1.00 91.38 158 PRO A C 1
ATOM 1304 O O . PRO A 1 158 ? 7.826 3.053 -5.191 1.00 91.38 158 PRO A O 1
ATOM 1307 N N . ALA A 1 159 ? 6.860 4.419 -6.660 1.00 90.38 159 ALA A N 1
ATOM 1308 C CA . ALA A 1 159 ? 7.103 5.625 -5.863 1.00 90.38 159 ALA A CA 1
ATOM 1309 C C . ALA A 1 159 ? 5.821 6.389 -5.541 1.00 90.38 159 ALA A C 1
ATOM 1311 O O . ALA A 1 159 ? 5.781 7.166 -4.593 1.00 90.38 159 ALA A O 1
ATOM 1312 N N . TYR A 1 160 ? 4.773 6.176 -6.334 1.00 87.88 160 TYR A N 1
ATOM 1313 C CA . TYR A 1 160 ? 3.473 6.796 -6.127 1.00 87.88 160 TYR A CA 1
ATOM 1314 C C . TYR A 1 160 ? 2.390 5.784 -6.421 1.00 87.88 160 TYR A C 1
ATOM 1316 O O . TYR A 1 160 ? 2.426 5.147 -7.475 1.00 87.88 160 TYR A O 1
ATOM 1324 N N . LEU A 1 161 ? 1.422 5.673 -5.520 1.00 87.19 161 LEU A N 1
ATOM 1325 C CA . LEU A 1 161 ? 0.209 4.914 -5.757 1.00 87.19 161 LEU A CA 1
ATOM 1326 C C . LEU A 1 161 ? -0.842 5.833 -6.376 1.00 87.19 161 LEU A C 1
ATOM 1328 O O . LEU A 1 161 ? -0.961 7.003 -6.014 1.00 87.19 161 LEU A O 1
ATOM 1332 N N . HIS A 1 162 ? -1.586 5.322 -7.347 1.00 81.25 162 HIS A N 1
ATOM 1333 C CA . HIS A 1 162 ? -2.700 6.062 -7.910 1.00 81.25 162 HIS A CA 1
ATOM 1334 C C . HIS A 1 162 ? -3.950 5.857 -7.037 1.00 81.25 162 HIS A C 1
ATOM 1336 O O . HIS A 1 162 ? -4.507 4.762 -6.998 1.00 81.25 162 HIS A O 1
ATOM 1342 N N . ASP A 1 163 ? -4.427 6.910 -6.368 1.00 66.12 163 ASP A N 1
ATOM 1343 C CA . ASP A 1 163 ? -5.621 6.846 -5.514 1.00 66.12 163 ASP A CA 1
ATOM 1344 C C . ASP A 1 163 ? -6.893 6.653 -6.356 1.00 66.12 163 ASP A C 1
ATOM 1346 O O . ASP A 1 163 ? -7.421 7.567 -6.998 1.00 66.12 163 ASP A O 1
ATOM 1350 N N . PHE A 1 164 ? -7.407 5.428 -6.384 1.00 62.38 164 PHE A N 1
ATOM 1351 C CA . PHE A 1 164 ? -8.551 5.065 -7.212 1.00 62.38 164 PHE A CA 1
ATOM 1352 C C . PHE A 1 164 ? -9.877 5.434 -6.551 1.00 62.38 164 PHE A C 1
ATOM 1354 O O . PHE A 1 164 ? -10.396 4.676 -5.735 1.00 62.38 164 PHE A O 1
ATOM 1361 N N . TYR A 1 165 ? -10.486 6.562 -6.933 1.00 50.12 165 TYR A N 1
ATOM 1362 C CA . TYR A 1 165 ? -11.907 6.777 -6.640 1.00 50.12 165 TYR A CA 1
ATOM 1363 C C . TYR A 1 165 ? -12.627 7.805 -7.530 1.00 50.12 165 TYR A C 1
ATOM 1365 O O . TYR A 1 165 ? -12.273 8.982 -7.507 1.00 50.12 165 TYR A O 1
ATOM 1373 N N . PRO A 1 166 ? -13.757 7.434 -8.169 1.00 44.66 166 PRO A N 1
ATOM 1374 C CA . PRO A 1 166 ? -14.086 6.157 -8.788 1.00 44.66 166 PRO A CA 1
ATOM 1375 C C . PRO A 1 166 ? -14.114 6.374 -10.309 1.00 44.66 166 PRO A C 1
ATOM 1377 O O . PRO A 1 166 ? -15.173 6.581 -10.900 1.00 44.66 166 PRO A O 1
ATOM 1380 N N . LEU A 1 167 ? -12.953 6.407 -10.953 1.00 40.78 167 LEU A N 1
ATOM 1381 C CA . LEU A 1 167 ? -12.910 6.463 -12.412 1.00 40.78 167 LEU A CA 1
ATOM 1382 C C . LEU A 1 167 ? -12.890 5.039 -12.948 1.00 40.78 167 LEU A C 1
ATOM 1384 O O . LEU A 1 167 ? -12.241 4.177 -12.371 1.00 40.78 167 LEU A O 1
ATOM 1388 N N . GLN A 1 168 ? -13.651 4.788 -14.014 1.00 46.00 168 GLN A N 1
ATOM 1389 C CA . GLN A 1 168 ? -13.572 3.544 -14.771 1.00 46.00 168 GLN A CA 1
ATOM 1390 C C . GLN A 1 168 ? -12.117 3.257 -15.104 1.00 46.00 168 GLN A C 1
ATOM 1392 O O . GLN A 1 168 ? -11.467 4.032 -15.802 1.00 46.00 168 GLN A O 1
ATOM 1397 N N . ILE A 1 169 ? -11.633 2.125 -14.627 1.00 50.12 169 ILE A N 1
ATOM 1398 C CA . ILE A 1 169 ? -10.279 1.698 -14.893 1.00 50.12 169 ILE A CA 1
ATOM 1399 C C . ILE A 1 169 ? -10.353 0.600 -15.938 1.00 50.12 169 ILE A C 1
ATOM 1401 O O . ILE A 1 169 ? -11.095 -0.364 -15.763 1.00 50.12 169 ILE A O 1
ATOM 1405 N N . ARG A 1 170 ? -9.620 0.743 -17.041 1.00 51.09 170 ARG A N 1
ATOM 1406 C CA . ARG A 1 170 ? -9.350 -0.389 -17.929 1.00 51.09 170 ARG A CA 1
ATOM 1407 C C . ARG A 1 170 ? -8.180 -1.157 -17.330 1.00 51.09 170 ARG A C 1
ATOM 1409 O O . ARG A 1 170 ? -7.123 -0.572 -17.119 1.00 51.09 170 ARG A O 1
ATOM 1416 N N . ASN A 1 171 ? -8.395 -2.424 -17.006 1.00 55.03 171 ASN A N 1
ATOM 1417 C CA . ASN A 1 171 ? -7.335 -3.301 -16.529 1.00 55.03 171 ASN A CA 1
ATOM 1418 C C . ASN A 1 171 ? -6.353 -3.632 -17.673 1.00 55.03 171 ASN A C 1
ATOM 1420 O O . ASN A 1 171 ? -6.653 -3.345 -18.838 1.00 55.03 171 ASN A O 1
ATOM 1424 N N . PRO A 1 172 ? -5.209 -4.269 -17.371 1.00 49.94 172 PRO A N 1
ATOM 1425 C CA . PRO A 1 172 ? -4.247 -4.714 -18.382 1.00 49.94 172 PRO A CA 1
ATOM 1426 C C . PRO A 1 172 ? -4.838 -5.596 -19.492 1.00 49.94 172 PRO A C 1
ATOM 1428 O O . PRO A 1 172 ? -4.306 -5.646 -20.594 1.00 49.94 172 PRO A O 1
ATOM 1431 N N . LEU A 1 173 ? -5.958 -6.267 -19.211 1.00 58.38 173 LEU A N 1
ATOM 1432 C CA . LEU A 1 173 ? -6.666 -7.182 -20.108 1.00 58.38 173 LEU A CA 1
ATOM 1433 C C . LEU A 1 173 ? -7.810 -6.497 -20.888 1.00 58.38 173 LEU A C 1
ATOM 1435 O O . LEU A 1 173 ? -8.618 -7.169 -21.522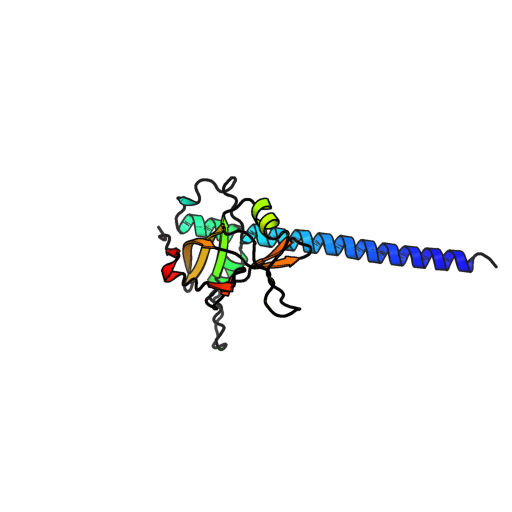 1.00 58.38 173 LEU A O 1
ATOM 1439 N N . GLY A 1 174 ? -7.926 -5.164 -20.827 1.00 52.00 174 GLY A N 1
ATOM 1440 C CA . GLY A 1 174 ? -8.955 -4.390 -21.532 1.00 52.00 174 GLY A CA 1
ATOM 1441 C C . GLY A 1 174 ? -10.348 -4.382 -20.881 1.00 52.00 174 GLY A C 1
ATOM 1442 O O . GLY A 1 174 ? -11.253 -3.717 -21.387 1.00 52.00 174 GLY A O 1
ATOM 1443 N N . GLY A 1 175 ? -10.534 -5.056 -19.745 1.00 52.47 175 GLY A N 1
ATOM 1444 C CA . GLY A 1 175 ? -11.780 -5.071 -18.977 1.00 52.47 175 GLY A CA 1
ATOM 1445 C C . GLY A 1 175 ? -11.984 -3.794 -18.158 1.00 52.47 175 GLY A C 1
ATOM 1446 O O . GLY A 1 175 ? -11.050 -3.285 -17.539 1.00 52.47 175 GLY A O 1
ATOM 1447 N N . SER A 1 176 ? -13.213 -3.263 -18.123 1.00 51.44 176 SER A N 1
ATOM 1448 C CA . SER A 1 176 ? -13.550 -2.144 -17.234 1.00 51.44 176 SER A CA 1
ATOM 1449 C C . SER A 1 176 ? -13.738 -2.656 -15.807 1.00 51.44 176 SER A C 1
ATOM 1451 O O . SER A 1 176 ? -14.789 -3.187 -15.459 1.00 51.44 176 SER A O 1
ATOM 1453 N N . LEU A 1 177 ? -12.728 -2.464 -14.966 1.00 50.78 177 LEU A N 1
ATOM 1454 C CA . LEU A 1 177 ? -12.845 -2.648 -13.530 1.00 50.78 177 LEU A CA 1
ATOM 1455 C C . LEU A 1 177 ? -13.493 -1.392 -12.950 1.00 50.78 177 LEU A C 1
ATOM 1457 O O . LEU A 1 177 ? -12.848 -0.385 -12.650 1.00 50.78 177 LEU A O 1
ATOM 1461 N N . ARG A 1 178 ? -14.819 -1.429 -12.823 1.00 50.72 178 ARG A N 1
ATOM 1462 C CA . ARG A 1 178 ? -15.488 -0.593 -11.833 1.00 50.72 178 ARG A CA 1
ATOM 1463 C C . ARG A 1 178 ? -15.322 -1.316 -10.503 1.00 50.72 178 ARG A C 1
ATOM 1465 O O . ARG A 1 178 ? -15.958 -2.339 -10.294 1.00 50.72 178 ARG A O 1
ATOM 1472 N N . TYR A 1 179 ? -14.521 -0.756 -9.603 1.00 50.91 179 TYR A N 1
ATOM 1473 C CA . TYR A 1 179 ? -14.498 -1.157 -8.198 1.00 50.91 179 TYR A CA 1
ATOM 1474 C C . TYR A 1 179 ? -15.292 -0.147 -7.357 1.00 50.91 179 TYR A C 1
ATOM 1476 O O . TYR A 1 179 ? -14.691 0.682 -6.668 1.00 50.91 179 TYR A O 1
ATOM 1484 N N . PRO A 1 180 ? -16.641 -0.131 -7.385 1.00 53.97 180 PRO A N 1
ATOM 1485 C CA . PRO A 1 180 ? -17.354 0.514 -6.299 1.00 53.97 180 PRO A CA 1
ATOM 1486 C C . PRO A 1 180 ? -16.925 -0.183 -5.005 1.00 53.97 180 PRO A C 1
ATOM 1488 O O . PRO A 1 180 ? -17.164 -1.374 -4.828 1.00 53.97 180 PRO A O 1
ATOM 1491 N N . VAL A 1 181 ? -16.317 0.545 -4.069 1.00 56.22 181 VAL A N 1
ATOM 1492 C CA . VAL A 1 181 ? -15.998 -0.021 -2.741 1.00 56.22 181 VAL A CA 1
ATOM 1493 C C . VAL A 1 181 ? -17.240 -0.583 -2.065 1.00 56.22 181 VAL A C 1
ATOM 1495 O O . VAL A 1 181 ? -17.142 -1.537 -1.311 1.00 56.22 181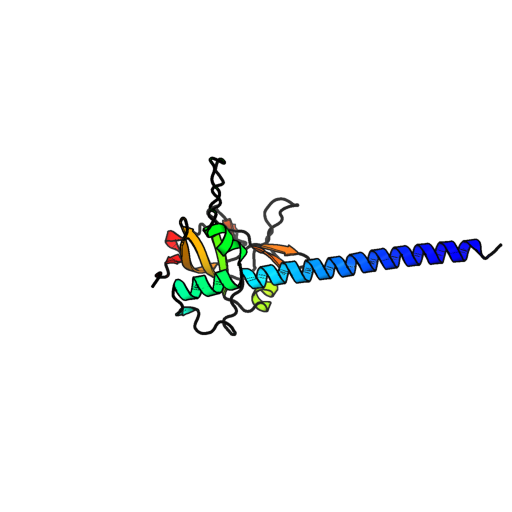 VAL A O 1
ATOM 1498 N N . SER A 1 182 ? -18.421 -0.039 -2.369 1.00 56.56 182 SER A N 1
ATOM 1499 C CA . SER A 1 182 ? -19.691 -0.552 -1.862 1.00 56.56 182 SER A CA 1
ATOM 1500 C C . SER A 1 182 ? -20.076 -1.940 -2.386 1.00 56.56 182 SER A C 1
ATOM 1502 O O . SER A 1 182 ? -20.939 -2.554 -1.772 1.00 56.56 182 SER A O 1
ATOM 1504 N N . SER A 1 183 ? -19.503 -2.422 -3.497 1.00 62.00 183 SER A N 1
ATOM 1505 C CA . SER A 1 183 ? -19.821 -3.743 -4.070 1.00 62.00 183 SER A CA 1
ATOM 1506 C C . SER A 1 183 ? -18.705 -4.778 -3.919 1.00 62.00 183 SER A C 1
ATOM 1508 O O . SER A 1 183 ? -18.990 -5.964 -4.029 1.00 62.00 183 SER A O 1
ATOM 1510 N N . HIS A 1 184 ? -17.461 -4.360 -3.663 1.00 69.44 184 HIS A N 1
ATOM 1511 C CA . HIS A 1 184 ? -16.305 -5.271 -3.585 1.00 69.44 184 HIS A CA 1
ATOM 1512 C C . HIS A 1 184 ? -15.535 -5.222 -2.270 1.00 69.44 184 HIS A C 1
ATOM 1514 O O . HIS A 1 184 ? -14.604 -6.006 -2.089 1.00 69.44 184 HIS A O 1
ATOM 1520 N N . CYS A 1 185 ? -15.904 -4.318 -1.364 1.00 81.25 185 CYS A N 1
ATOM 1521 C CA . CYS A 1 185 ? -15.218 -4.186 -0.096 1.00 81.25 185 CYS A CA 1
ATOM 1522 C C . CYS A 1 185 ? -16.185 -4.263 1.083 1.00 81.25 185 CYS A C 1
ATOM 1524 O O . CYS A 1 185 ? -17.249 -3.638 1.107 1.00 81.25 185 CYS A O 1
ATOM 1526 N N . SER A 1 186 ? -15.755 -4.982 2.108 1.00 86.94 186 SER A N 1
ATOM 1527 C CA . SER A 1 186 ? -16.445 -5.123 3.379 1.00 86.94 186 SER A CA 1
ATOM 1528 C C . SER A 1 186 ? -15.942 -4.065 4.347 1.00 86.94 186 SER A C 1
ATOM 1530 O O . SER A 1 186 ? -14.745 -3.882 4.557 1.00 86.94 186 SER A O 1
ATOM 1532 N N . ARG A 1 187 ? -16.857 -3.316 4.963 1.00 86.69 187 ARG A N 1
ATOM 1533 C CA . ARG A 1 187 ? -16.470 -2.302 5.947 1.00 86.69 187 ARG A CA 1
ATOM 1534 C C . ARG A 1 187 ? -16.024 -2.971 7.247 1.00 86.69 187 ARG A C 1
ATOM 1536 O O . ARG A 1 187 ? -16.817 -3.666 7.877 1.00 86.69 187 ARG A O 1
ATOM 1543 N N . ILE A 1 188 ? -14.826 -2.636 7.722 1.00 88.94 188 ILE A N 1
ATOM 1544 C CA . ILE A 1 188 ? -14.343 -3.091 9.029 1.00 88.94 188 ILE A CA 1
ATOM 1545 C C . ILE A 1 188 ? -15.029 -2.274 10.140 1.00 88.94 188 ILE A C 1
ATOM 1547 O O . ILE A 1 188 ? -15.035 -1.031 10.088 1.00 88.94 188 ILE A O 1
ATOM 1551 N N . PRO A 1 189 ? -15.614 -2.931 11.160 1.00 86.69 189 PRO A N 1
ATOM 1552 C CA . PRO A 1 189 ? -16.183 -2.254 12.318 1.00 86.69 189 PRO A CA 1
ATOM 1553 C C . PRO A 1 189 ? -15.162 -1.370 13.041 1.00 86.69 189 PRO A C 1
ATOM 1555 O O . PRO A 1 189 ? -13.964 -1.643 13.083 1.00 86.69 189 PRO A O 1
ATOM 1558 N N . ALA A 1 190 ? -15.642 -0.273 13.627 1.00 78.94 190 ALA A N 1
ATOM 1559 C CA . ALA A 1 190 ? -14.776 0.682 14.315 1.00 78.94 190 ALA A CA 1
ATOM 1560 C C . ALA A 1 190 ? -14.344 0.242 15.726 1.00 78.94 190 ALA A C 1
ATOM 1562 O O . ALA A 1 190 ? -13.453 0.911 16.258 1.00 78.94 190 ALA A O 1
ATOM 1563 N N . THR A 1 191 ? -15.021 -0.777 16.278 1.00 73.69 191 THR A N 1
ATOM 1564 C CA . THR A 1 191 ? -14.928 -1.314 17.649 1.00 73.69 191 THR A CA 1
ATOM 1565 C C . THR A 1 191 ? -13.560 -1.877 17.949 1.00 73.69 191 THR A C 1
ATOM 1567 O O . THR A 1 191 ? -13.170 -2.766 17.170 1.00 73.69 191 THR A O 1
#

Sequence (191 aa):
MLSKFYVTALVATCILILECVESAIYGNYLQNNGWLNFQTEHVLNPEQDLDYSRWRGKEWRRWMFKRNPALQKSLRHPPRGKAGILRLRHTEVVIVARPEDVVASFNGNLVQYGTKNQAMVWSNWSFPTFIFQRAGRRLRVYECGEMFIAGRLLNGYPAYLHDFYPLQIRNPLGGSLRYPVSSHCSRIPAT

pLDDT: mean 75.38, std 17.87, range [35.66, 97.12]

Radius of gyration: 21.69 Å; chains: 1; bounding box: 74×38×42 Å

Foldseek 3Di:
DPPPVVVVVVVVVVVVVVVVVVCVVVLVVLQCQLQVLCCLQAEDECVVNPPPVVDFQVRVVVSNCVSCVVVLVCLVPPDDDPPPPPPPQPKGKHFYHDSVVVLVQLDDDWDWDDDPVQIKTKGVFWTWMWIWTDDRSDTWIWTFGTDIWIADDRPSHGRGTDRPDADQDQDPVRDGDGCPCVVGIDTGHND